Protein AF-A0A0Q9CVS5-F1 (afdb_monomer_lite)

Radius of gyration: 21.52 Å; chains: 1; bounding box: 63×47×55 Å

Sequence (207 aa):
MGVPAGEPPERVTLTEGAAELLARLRVQYGELMFHQSGGCCDGSSPMCYPQGEFLTSDADVHLGDLVVTDSYSALADVPDALPLGGLSDDPALVVPPGPVVPGPGPTAPRGAATVLSAAVSGHVLSEPAGAPGLAGDETRAGGPTFTVPFWMSRNQFEYWKHTHLTVDVVPGRGSGFSVEAPEGVRFMIRSRLFSDEESAALEGQVF

Secondary structure (DSSP, 8-state):
-PPP--SPPPSEEE-HHHHHHHHHHHHHHSSEEEEE-SSSS-S--PEEEETTTS---TTEEEEEEEEEE-SSTT-SS--SS---TT----GGGBPPSPP-----PPPPPP----------------------------------EEEEEEEEEHHHHHHHTTEEEEEEEEESPPPTTSTTGGGTEEEEEEEEEPPHHHHHHHTT---

pLDDT: mean 71.37, std 23.99, range [24.34, 97.62]

Foldseek 3Di:
DDDPQDDQDQQEEEFLQRLLVLLLLCVVQNAKAWEFEPDDPLSWFIFIDRPPPDDDDPQKDWRDWYKHFNPPVPPPDDDLADPCPGADPDPPLADRQPDPPDDDDDDDDDDDDDDDDDDDDDDDDDDDDDDDDDPDPPDPPDHPIDIHIYMYGNVSCVSPVQKRKYWGKHAAAEDPRHSCRVNRIGITIGIDGDDPSSVVSCVPDDD

Structure (mmCIF, N/CA/C/O backbone):
data_AF-A0A0Q9CVS5-F1
#
_entry.id   AF-A0A0Q9CVS5-F1
#
loop_
_atom_site.group_PDB
_atom_site.id
_atom_site.type_symbol
_atom_site.label_atom_id
_atom_site.label_alt_id
_atom_site.label_comp_id
_atom_site.label_asym_id
_atom_site.label_entity_id
_atom_site.label_seq_id
_atom_site.pdbx_PDB_ins_code
_atom_site.Cartn_x
_atom_site.Cartn_y
_atom_site.Cartn_z
_atom_site.occupancy
_atom_site.B_iso_or_equiv
_atom_site.auth_seq_id
_atom_site.auth_comp_id
_atom_site.auth_asym_id
_atom_site.auth_atom_id
_atom_site.pdbx_PDB_model_num
ATOM 1 N N . MET A 1 1 ? 18.554 -32.294 -11.991 1.00 35.47 1 MET A N 1
ATOM 2 C CA . MET A 1 1 ? 17.293 -32.735 -11.363 1.00 35.47 1 MET A CA 1
ATOM 3 C C . MET A 1 1 ? 16.561 -31.475 -10.961 1.00 35.47 1 MET A C 1
ATOM 5 O O . MET A 1 1 ? 17.109 -30.734 -10.161 1.00 35.47 1 MET A O 1
ATOM 9 N N . GLY A 1 2 ? 15.449 -31.172 -11.632 1.00 44.91 2 GLY A N 1
ATOM 10 C CA . GLY A 1 2 ? 14.683 -29.948 -11.401 1.00 44.91 2 GLY A CA 1
ATOM 11 C C . GLY A 1 2 ? 13.870 -30.065 -10.120 1.00 44.91 2 GLY A C 1
ATOM 12 O O . GLY A 1 2 ? 13.184 -31.067 -9.918 1.00 44.91 2 GLY A O 1
ATOM 13 N N . VAL A 1 3 ? 13.989 -29.059 -9.262 1.00 43.75 3 VAL A N 1
ATOM 14 C CA . VAL A 1 3 ? 13.049 -28.820 -8.166 1.00 43.75 3 VAL A CA 1
ATOM 15 C C . VAL A 1 3 ? 11.718 -28.414 -8.820 1.00 43.75 3 VAL A C 1
ATOM 17 O O . VAL A 1 3 ? 11.760 -27.679 -9.812 1.00 43.75 3 VAL A O 1
ATOM 20 N N . PRO A 1 4 ? 10.551 -28.928 -8.388 1.00 49.22 4 PRO A N 1
ATOM 21 C CA . PRO A 1 4 ? 9.279 -28.442 -8.916 1.00 49.22 4 PRO A CA 1
ATOM 22 C C . PRO A 1 4 ? 9.183 -26.936 -8.660 1.00 49.22 4 PRO A C 1
ATOM 24 O O . PRO A 1 4 ? 9.513 -26.492 -7.562 1.00 49.22 4 PRO A O 1
ATOM 27 N N . ALA A 1 5 ? 8.757 -26.172 -9.669 1.00 51.22 5 ALA A N 1
ATOM 28 C CA . ALA A 1 5 ? 8.453 -24.759 -9.499 1.00 51.22 5 ALA A CA 1
ATOM 29 C C . ALA A 1 5 ? 7.420 -24.641 -8.371 1.00 51.22 5 ALA A C 1
ATOM 31 O O . ALA A 1 5 ? 6.304 -25.153 -8.498 1.00 51.22 5 ALA A O 1
ATOM 32 N N . GLY A 1 6 ? 7.839 -24.063 -7.245 1.00 54.78 6 GLY A N 1
ATOM 33 C CA . GLY A 1 6 ? 6.929 -23.663 -6.181 1.00 54.78 6 GLY A CA 1
ATOM 34 C C . GLY A 1 6 ? 5.933 -22.624 -6.695 1.00 54.78 6 GLY A C 1
ATOM 35 O O . GLY A 1 6 ? 6.024 -22.168 -7.837 1.00 54.78 6 GLY A O 1
ATOM 36 N N . GLU A 1 7 ? 4.970 -22.262 -5.851 1.00 63.31 7 GLU A N 1
ATOM 37 C CA . GLU A 1 7 ? 4.105 -21.100 -6.082 1.00 63.31 7 GLU A CA 1
ATOM 38 C C . GLU A 1 7 ? 4.974 -19.905 -6.524 1.00 63.31 7 GLU A C 1
ATOM 40 O O . GLU A 1 7 ? 6.047 -19.705 -5.939 1.00 63.31 7 GLU A O 1
ATOM 45 N N . PRO A 1 8 ? 4.603 -19.159 -7.584 1.00 69.69 8 PRO A N 1
ATOM 46 C CA . PRO A 1 8 ? 5.382 -17.999 -7.988 1.00 69.69 8 PRO A CA 1
ATOM 47 C C . PRO A 1 8 ? 5.576 -17.050 -6.797 1.00 69.69 8 PRO A C 1
ATOM 49 O O . PRO A 1 8 ? 4.651 -16.882 -6.001 1.00 69.69 8 PRO A O 1
ATOM 52 N N . PRO A 1 9 ? 6.755 -16.425 -6.666 1.00 81.81 9 PRO A N 1
ATOM 53 C CA . PRO A 1 9 ? 7.055 -15.600 -5.508 1.00 81.81 9 PRO A CA 1
ATOM 54 C C . PRO A 1 9 ? 6.107 -14.400 -5.434 1.00 81.81 9 PRO A C 1
ATOM 56 O O . PRO A 1 9 ? 5.763 -13.786 -6.450 1.00 81.81 9 PRO A O 1
ATOM 59 N N . GLU A 1 10 ? 5.708 -14.050 -4.215 1.00 88.69 10 GLU A N 1
ATOM 60 C CA . GLU A 1 10 ? 4.923 -12.849 -3.953 1.00 88.69 10 GLU A CA 1
ATOM 61 C C . GLU A 1 10 ? 5.740 -11.607 -4.313 1.00 88.69 10 GLU A C 1
ATOM 63 O O . GLU A 1 10 ? 6.928 -11.513 -4.010 1.00 88.69 10 GLU A O 1
ATOM 68 N N . ARG A 1 11 ? 5.111 -10.627 -4.967 1.00 92.25 11 ARG A N 1
ATOM 69 C CA . ARG A 1 11 ? 5.793 -9.374 -5.329 1.00 92.25 11 ARG A CA 1
ATOM 70 C C . ARG A 1 11 ? 5.783 -8.344 -4.215 1.00 92.25 11 ARG A C 1
ATOM 72 O O . ARG A 1 11 ? 6.632 -7.454 -4.200 1.00 92.25 11 ARG A O 1
ATOM 79 N N . VAL A 1 12 ? 4.805 -8.441 -3.324 1.00 94.75 12 VAL A N 1
ATOM 80 C CA . VAL A 1 12 ? 4.585 -7.498 -2.239 1.00 94.75 12 VAL A CA 1
ATOM 81 C C . VAL A 1 12 ? 4.145 -8.255 -0.993 1.00 94.75 12 VAL A C 1
ATOM 83 O O . VAL A 1 12 ? 3.263 -9.105 -1.060 1.00 94.75 12 VAL A O 1
ATOM 86 N N . THR A 1 13 ? 4.768 -7.947 0.138 1.00 95.06 13 THR A N 1
ATOM 87 C CA . THR A 1 13 ? 4.426 -8.484 1.461 1.00 95.06 13 THR A CA 1
ATOM 88 C C . THR A 1 13 ? 4.329 -7.355 2.480 1.00 95.06 13 THR A C 1
ATOM 90 O O . THR A 1 13 ? 4.533 -6.187 2.147 1.00 95.06 13 THR A O 1
ATOM 93 N N . LEU A 1 14 ? 4.029 -7.690 3.734 1.00 94.12 14 LEU A N 1
ATOM 94 C CA . LEU A 1 14 ? 3.927 -6.743 4.840 1.00 94.12 14 LEU A CA 1
ATOM 95 C C . LEU A 1 14 ? 4.774 -7.169 6.044 1.00 94.12 14 LEU A C 1
ATOM 97 O O . LEU A 1 14 ? 5.070 -8.351 6.220 1.00 94.12 14 LEU A O 1
ATOM 101 N N . THR A 1 15 ? 5.182 -6.201 6.862 1.00 93.81 15 THR A N 1
ATOM 102 C CA . THR A 1 15 ? 5.704 -6.463 8.210 1.00 93.81 15 THR A CA 1
ATOM 103 C C . THR A 1 15 ? 4.557 -6.651 9.202 1.00 93.81 15 THR A C 1
ATOM 105 O O . THR A 1 15 ? 3.430 -6.219 8.958 1.00 93.81 15 THR A O 1
ATOM 108 N N . GLU A 1 16 ? 4.840 -7.268 10.351 1.00 89.56 16 GLU A N 1
ATOM 109 C CA . GLU A 1 16 ? 3.851 -7.448 11.423 1.00 89.56 16 GLU A CA 1
ATOM 110 C C . GLU A 1 16 ? 3.276 -6.105 11.895 1.00 89.56 16 GLU A C 1
ATOM 112 O O . GLU A 1 16 ? 2.059 -5.940 11.941 1.00 89.56 16 GLU A O 1
ATOM 117 N N . GLY A 1 17 ? 4.132 -5.100 12.118 1.00 89.88 17 GLY A N 1
ATOM 118 C CA . GLY A 1 17 ? 3.683 -3.757 12.493 1.00 89.88 17 GLY A CA 1
ATOM 119 C C . GLY A 1 17 ? 2.786 -3.100 11.437 1.00 89.88 17 GLY A C 1
ATOM 120 O O . GLY A 1 17 ? 1.820 -2.419 11.783 1.00 89.88 17 GLY A O 1
ATOM 121 N N . ALA A 1 18 ? 3.054 -3.323 10.144 1.00 93.19 18 ALA A N 1
ATOM 122 C CA . ALA A 1 18 ? 2.197 -2.811 9.077 1.00 93.19 18 ALA A CA 1
ATOM 123 C C . ALA A 1 18 ? 0.838 -3.531 9.046 1.00 93.19 18 ALA A C 1
ATOM 125 O O . ALA A 1 18 ? -0.188 -2.874 8.866 1.00 93.19 18 ALA A O 1
ATOM 126 N N . ALA A 1 19 ? 0.811 -4.849 9.272 1.00 93.06 19 ALA A N 1
ATOM 127 C CA . ALA A 1 19 ? -0.433 -5.610 9.405 1.00 93.06 19 ALA A CA 1
ATOM 128 C C . ALA A 1 19 ? -1.285 -5.133 10.589 1.00 93.06 19 ALA A C 1
ATOM 130 O O . ALA A 1 19 ? -2.491 -4.947 10.429 1.00 93.06 19 ALA A O 1
ATOM 131 N N . GLU A 1 20 ? -0.679 -4.887 11.753 1.00 90.44 20 GLU A N 1
ATOM 132 C CA . GLU A 1 20 ? -1.397 -4.367 12.923 1.00 90.44 20 GLU A CA 1
ATOM 133 C C . GLU A 1 20 ? -2.017 -2.994 12.645 1.00 90.44 20 GLU A C 1
ATOM 135 O O . GLU A 1 20 ? -3.199 -2.774 12.928 1.00 90.44 20 GLU A O 1
ATOM 140 N N . LEU A 1 21 ? -1.254 -2.086 12.026 1.00 92.00 21 LEU A N 1
ATOM 141 C CA . LEU A 1 21 ? -1.768 -0.776 11.637 1.00 92.00 21 LEU A CA 1
ATOM 142 C C . LEU A 1 21 ? -2.934 -0.904 10.646 1.00 92.00 21 LEU A C 1
ATOM 144 O O . LEU A 1 21 ? -3.953 -0.240 10.822 1.00 92.00 21 LEU A O 1
ATOM 148 N N . LEU A 1 22 ? -2.831 -1.774 9.639 1.00 94.00 22 LEU A N 1
ATOM 149 C CA . LEU A 1 22 ? -3.909 -2.000 8.670 1.00 94.00 22 LEU A CA 1
ATOM 150 C C . LEU A 1 22 ? -5.174 -2.560 9.318 1.00 94.00 22 LEU A C 1
ATOM 152 O O . LEU A 1 22 ? -6.268 -2.085 9.019 1.00 94.00 22 LEU A O 1
ATOM 156 N N . ALA A 1 23 ? -5.042 -3.534 10.220 1.00 92.56 23 ALA A N 1
ATOM 157 C CA . ALA A 1 23 ? -6.180 -4.101 10.936 1.00 92.56 23 ALA A CA 1
ATOM 158 C C . ALA A 1 23 ? -6.902 -3.030 11.773 1.00 92.56 23 ALA A C 1
ATOM 160 O O . ALA A 1 23 ? -8.130 -2.972 11.777 1.00 92.56 23 ALA A O 1
ATOM 161 N N . ARG A 1 24 ? -6.153 -2.120 12.409 1.00 89.62 24 ARG A N 1
ATOM 162 C CA . ARG A 1 24 ? -6.724 -0.970 13.121 1.00 89.62 24 ARG A CA 1
ATOM 163 C C . ARG A 1 24 ? -7.410 0.022 12.176 1.00 89.62 24 ARG A C 1
ATOM 165 O O . ARG A 1 24 ? -8.559 0.394 12.413 1.00 89.62 24 ARG A O 1
ATOM 172 N N . LEU A 1 25 ? -6.729 0.449 11.113 1.00 92.25 25 LEU A N 1
ATOM 173 C CA . LEU A 1 25 ? -7.260 1.425 10.153 1.00 92.25 25 LEU A CA 1
ATOM 174 C C . LEU A 1 25 ? -8.533 0.914 9.473 1.00 92.25 25 LEU A C 1
ATOM 176 O O . LEU A 1 25 ? -9.459 1.692 9.250 1.00 92.25 25 LEU A O 1
ATOM 180 N N . ARG A 1 26 ? -8.622 -0.393 9.208 1.00 93.00 26 ARG A N 1
ATOM 181 C CA . ARG A 1 26 ? -9.809 -1.003 8.606 1.00 93.00 26 ARG A CA 1
ATOM 182 C C . ARG A 1 26 ? -11.056 -0.836 9.469 1.00 93.00 26 ARG A C 1
ATOM 184 O O . ARG A 1 26 ? -12.137 -0.607 8.936 1.00 93.00 26 ARG A O 1
ATOM 191 N N . VAL A 1 27 ? -10.928 -0.895 10.796 1.00 90.06 27 VAL A N 1
ATOM 192 C CA . VAL A 1 27 ? -12.071 -0.668 11.698 1.00 90.06 27 VAL A CA 1
ATOM 193 C C . VAL A 1 27 ? -12.609 0.761 11.569 1.00 90.06 27 VAL A C 1
ATOM 195 O O . VAL A 1 27 ? -13.817 0.974 11.648 1.00 90.06 27 VAL A O 1
ATOM 198 N N . GLN A 1 28 ? -11.729 1.739 11.340 1.00 88.31 28 GLN A N 1
ATOM 199 C CA . GLN A 1 28 ? -12.103 3.150 11.239 1.00 88.31 28 GLN A CA 1
ATOM 200 C C . GLN A 1 28 ? -12.609 3.545 9.846 1.00 88.31 28 GLN A C 1
ATOM 202 O O . GLN A 1 28 ? -13.565 4.312 9.738 1.00 88.31 28 GLN A O 1
ATOM 207 N N . TYR A 1 29 ? -11.961 3.046 8.794 1.00 92.06 29 TYR A N 1
ATOM 208 C CA . TYR A 1 29 ? -12.165 3.512 7.419 1.00 92.06 29 TYR A CA 1
ATOM 209 C C . TYR A 1 29 ? -12.849 2.481 6.507 1.00 92.06 29 TYR A C 1
ATOM 211 O O . TYR A 1 29 ? -13.215 2.816 5.383 1.00 92.06 29 TYR A O 1
ATOM 219 N N . GLY A 1 30 ? -13.077 1.255 6.985 1.00 93.25 30 GLY A N 1
ATOM 220 C CA . GLY A 1 30 ? -13.580 0.147 6.176 1.00 93.25 30 GLY A CA 1
ATOM 221 C C . GLY A 1 30 ? -12.472 -0.528 5.370 1.00 93.25 30 GLY A C 1
ATOM 222 O O . GLY A 1 30 ? -11.301 -0.456 5.732 1.00 93.25 30 GLY A O 1
ATOM 223 N N . GLU A 1 31 ? -12.839 -1.213 4.285 1.00 95.62 31 GLU A N 1
ATOM 224 C CA . GLU A 1 31 ? -11.860 -1.866 3.406 1.00 95.62 31 GLU A CA 1
ATOM 225 C C . GLU A 1 31 ? -10.810 -0.870 2.909 1.00 95.62 31 GLU A C 1
ATOM 227 O O . GLU A 1 31 ? -11.122 0.288 2.639 1.00 95.62 31 GLU A O 1
ATOM 232 N N . LEU A 1 32 ? -9.568 -1.328 2.782 1.00 97.12 32 LEU A N 1
ATOM 233 C CA . LEU A 1 32 ? -8.422 -0.488 2.450 1.00 97.12 32 LEU A CA 1
ATOM 234 C C . LEU A 1 32 ? -7.804 -0.914 1.122 1.00 97.12 32 LEU A C 1
ATOM 236 O O . LEU A 1 32 ? -7.995 -2.036 0.663 1.00 97.12 32 LEU A O 1
ATOM 240 N N . MET A 1 33 ? -7.012 -0.033 0.528 1.00 97.44 33 MET A N 1
ATOM 241 C CA . MET A 1 33 ? -6.165 -0.325 -0.623 1.00 97.44 33 MET A CA 1
ATOM 242 C C . MET A 1 33 ? -4.878 0.490 -0.563 1.00 97.44 33 MET A C 1
ATOM 244 O O . MET A 1 33 ? -4.862 1.599 -0.028 1.00 97.44 33 MET A O 1
ATOM 248 N N . PHE A 1 34 ? -3.819 -0.023 -1.181 1.00 97.00 34 PHE A N 1
ATOM 249 C CA . PHE A 1 34 ? -2.599 0.742 -1.412 1.00 97.00 34 PHE A CA 1
ATOM 250 C C . PHE A 1 34 ? -2.489 1.200 -2.860 1.00 97.00 34 PHE A C 1
ATOM 252 O O . PHE A 1 34 ? -2.826 0.466 -3.792 1.00 97.00 34 PHE A O 1
ATOM 259 N N . HIS A 1 35 ? -1.923 2.391 -3.046 1.00 95.06 35 HIS A N 1
ATOM 260 C CA . HIS A 1 35 ? -1.418 2.848 -4.334 1.00 95.06 35 HIS A CA 1
ATOM 261 C C . HIS A 1 35 ? -0.015 3.444 -4.196 1.00 95.06 35 HIS A C 1
ATOM 263 O O . HIS A 1 35 ? 0.225 4.333 -3.375 1.00 95.06 35 HIS A O 1
ATOM 269 N N . GLN A 1 36 ? 0.910 2.969 -5.032 1.00 92.25 36 GLN A N 1
ATOM 270 C CA . GLN A 1 36 ? 2.244 3.537 -5.185 1.00 92.25 36 GLN A CA 1
ATOM 271 C C . GLN A 1 36 ? 2.397 4.206 -6.555 1.00 92.25 36 GLN A C 1
ATOM 273 O O . GLN A 1 36 ? 2.467 3.559 -7.604 1.00 92.25 36 GLN A O 1
ATOM 278 N N . SER A 1 37 ? 2.546 5.528 -6.537 1.00 85.44 37 SER A N 1
ATOM 279 C CA . SER A 1 37 ? 2.919 6.320 -7.711 1.00 85.44 37 SER A CA 1
ATOM 280 C C . SER A 1 37 ? 4.406 6.701 -7.675 1.00 85.44 37 SER A C 1
ATOM 282 O O . SER A 1 37 ? 5.058 6.616 -6.636 1.00 85.44 37 SER A O 1
ATOM 284 N N . GLY A 1 38 ? 4.965 7.129 -8.809 1.00 69.50 38 GLY A N 1
ATOM 285 C CA . GLY A 1 38 ? 6.355 7.605 -8.898 1.00 69.50 38 GLY A CA 1
ATOM 286 C C . GLY A 1 38 ? 6.584 9.077 -8.521 1.00 69.50 38 GLY A C 1
ATOM 287 O O . GLY A 1 38 ? 7.598 9.644 -8.918 1.00 69.50 38 GLY A O 1
ATOM 288 N N . GLY A 1 39 ? 5.635 9.738 -7.847 1.00 68.25 39 GLY A N 1
ATOM 289 C CA . GLY A 1 39 ? 5.680 11.181 -7.561 1.00 68.25 39 GLY A CA 1
ATOM 290 C C . GLY A 1 39 ? 6.093 11.564 -6.129 1.00 68.25 39 GLY A C 1
ATOM 291 O O . GLY A 1 39 ? 5.900 10.787 -5.204 1.00 68.25 39 GLY A O 1
ATOM 292 N N . CYS A 1 40 ? 6.575 12.814 -5.981 1.00 53.78 40 CYS A N 1
ATOM 293 C CA . CYS A 1 40 ? 6.920 13.632 -4.787 1.00 53.78 40 CYS A CA 1
ATOM 294 C C . CYS A 1 40 ? 7.809 13.018 -3.690 1.00 53.78 40 CYS A C 1
ATOM 296 O O . CYS A 1 40 ? 8.729 13.680 -3.211 1.00 53.78 40 CYS A O 1
ATOM 298 N N . CYS A 1 41 ? 7.525 11.802 -3.261 1.00 56.84 41 CYS A N 1
ATOM 299 C CA . CYS A 1 41 ? 8.386 11.009 -2.405 1.00 56.84 41 CYS A CA 1
ATOM 300 C C . CYS A 1 41 ? 9.281 10.173 -3.332 1.00 56.84 41 CYS A C 1
ATOM 302 O O . CYS A 1 41 ? 8.933 9.931 -4.482 1.00 56.84 41 CYS A O 1
ATOM 304 N N . ASP A 1 42 ? 10.433 9.726 -2.867 1.00 65.56 42 ASP A N 1
ATOM 305 C CA . ASP A 1 42 ? 11.431 8.872 -3.533 1.00 65.56 42 ASP A CA 1
ATOM 306 C C . ASP A 1 42 ? 10.908 7.500 -4.038 1.00 65.56 42 ASP A C 1
ATOM 308 O O . ASP A 1 42 ? 11.681 6.580 -4.292 1.00 65.56 42 ASP A O 1
ATOM 312 N N . GLY A 1 43 ? 9.591 7.345 -4.205 1.00 74.62 43 GLY A N 1
ATOM 313 C CA . GLY A 1 43 ? 8.915 6.125 -4.634 1.00 74.62 43 GLY A CA 1
ATOM 314 C C . GLY A 1 43 ? 8.747 5.093 -3.522 1.00 74.62 43 GLY A C 1
ATOM 315 O O . GLY A 1 43 ? 8.263 4.001 -3.798 1.00 74.62 43 GLY A O 1
ATOM 316 N N . SER A 1 44 ? 9.150 5.428 -2.293 1.00 81.38 44 SER A N 1
ATOM 317 C CA . SER A 1 44 ? 9.211 4.515 -1.149 1.00 81.38 44 SER A CA 1
ATOM 318 C C . SER A 1 44 ? 8.061 4.682 -0.155 1.00 81.38 44 SER A C 1
ATOM 320 O O . SER A 1 44 ? 7.975 3.917 0.789 1.00 81.38 44 SER A O 1
ATOM 322 N N . SER A 1 45 ? 7.176 5.670 -0.307 1.00 88.19 45 SER A N 1
ATOM 323 C CA . SER A 1 45 ? 6.043 5.880 0.612 1.00 88.19 45 SER A CA 1
ATOM 324 C C . SER A 1 45 ? 4.720 5.585 -0.103 1.00 88.19 45 SER A C 1
ATOM 326 O O . SER A 1 45 ? 4.253 6.452 -0.853 1.00 88.19 45 SER A O 1
ATOM 328 N N . PRO A 1 46 ? 4.127 4.390 0.088 1.00 92.38 46 PRO A N 1
ATOM 329 C CA . PRO A 1 46 ? 2.839 4.054 -0.503 1.00 92.38 46 PRO A CA 1
ATOM 330 C C . PRO A 1 46 ? 1.731 4.792 0.218 1.00 92.38 46 PRO A C 1
ATOM 332 O O . PRO A 1 46 ? 1.812 5.037 1.420 1.00 92.38 46 PRO A O 1
ATOM 335 N N . MET A 1 47 ? 0.688 5.143 -0.529 1.00 93.19 47 MET A N 1
ATOM 336 C CA . MET A 1 47 ? -0.498 5.753 0.051 1.00 93.19 47 MET A CA 1
ATOM 337 C C . MET A 1 47 ? -1.562 4.692 0.292 1.00 93.19 47 MET A C 1
ATOM 339 O O . MET A 1 47 ? -1.864 3.894 -0.595 1.00 93.19 47 MET A O 1
ATOM 343 N N . CYS A 1 48 ? -2.102 4.691 1.505 1.00 95.44 48 CYS A N 1
ATOM 344 C CA . CYS A 1 48 ? -3.210 3.859 1.938 1.00 95.44 48 CYS A CA 1
ATOM 345 C C . CYS A 1 48 ? -4.511 4.664 1.858 1.00 95.44 48 CYS A C 1
ATOM 347 O O . CYS A 1 48 ? -4.597 5.774 2.389 1.00 95.44 48 CYS A O 1
ATOM 349 N N . TYR A 1 49 ? -5.520 4.095 1.208 1.00 95.62 49 TYR A N 1
ATOM 350 C CA . TYR A 1 49 ? -6.829 4.701 0.985 1.00 95.62 49 TYR A CA 1
ATOM 351 C C . TYR A 1 49 ? -7.942 3.761 1.437 1.00 95.62 49 TYR A C 1
ATOM 353 O O . TYR A 1 49 ? -7.744 2.543 1.395 1.00 95.62 49 TYR A O 1
ATOM 361 N N . PRO A 1 50 ? -9.141 4.274 1.759 1.00 96.44 50 PRO A N 1
ATOM 362 C CA . PRO A 1 50 ? -10.339 3.450 1.748 1.00 96.44 50 PRO A CA 1
ATOM 363 C C . PRO A 1 50 ? -10.562 2.890 0.336 1.00 96.44 50 PRO A C 1
ATOM 365 O O . PRO A 1 50 ? -10.342 3.572 -0.673 1.00 96.44 50 PRO A O 1
ATOM 368 N N . GLN A 1 51 ? -10.972 1.629 0.240 1.00 92.94 51 GLN A N 1
ATOM 369 C CA . GLN A 1 51 ? -11.112 0.942 -1.034 1.00 92.94 51 GLN A CA 1
ATOM 370 C C . GLN A 1 51 ? -12.146 1.653 -1.918 1.00 92.94 51 GLN A C 1
ATOM 372 O O . GLN A 1 51 ? -13.296 1.855 -1.531 1.00 92.94 51 GLN A O 1
ATOM 377 N N . GLY A 1 52 ? -11.729 2.010 -3.135 1.00 91.25 52 GLY A N 1
ATOM 378 C CA . GLY A 1 52 ? -12.561 2.713 -4.113 1.00 91.25 52 GLY A CA 1
ATOM 379 C C . GLY A 1 52 ? -12.455 4.241 -4.078 1.00 91.25 52 GLY A C 1
ATOM 380 O O . GLY A 1 52 ? -12.969 4.881 -4.994 1.00 91.25 52 GLY A O 1
ATOM 381 N N . GLU A 1 53 ? -11.768 4.838 -3.097 1.00 91.50 53 GLU A N 1
ATOM 382 C CA . GLU A 1 53 ? -11.510 6.289 -3.100 1.00 91.50 53 GLU A CA 1
ATOM 383 C C . GLU A 1 53 ? -10.406 6.695 -4.080 1.00 91.50 53 GLU A C 1
ATOM 385 O O . GLU A 1 53 ? -10.448 7.785 -4.654 1.00 91.50 53 GLU A O 1
ATOM 390 N N . PHE A 1 54 ? -9.446 5.805 -4.326 1.00 91.06 54 PHE A N 1
ATOM 391 C CA . PHE A 1 54 ? -8.515 5.949 -5.435 1.00 91.06 54 PHE A CA 1
ATOM 392 C C . PHE A 1 54 ? -9.020 5.148 -6.640 1.00 91.06 54 PHE A C 1
ATOM 394 O O . PHE A 1 54 ? -9.213 3.935 -6.560 1.00 91.06 54 PHE A O 1
ATOM 401 N N . LEU A 1 55 ? -9.214 5.824 -7.774 1.00 90.88 55 LEU A N 1
ATOM 402 C CA . LEU A 1 55 ? -9.639 5.184 -9.018 1.00 90.88 55 LEU A CA 1
ATOM 403 C C . LEU A 1 55 ? -8.423 4.632 -9.765 1.00 90.88 55 LEU A C 1
ATOM 405 O O . LEU A 1 55 ? -7.631 5.398 -10.313 1.00 90.88 55 LEU A O 1
ATOM 409 N N . THR A 1 56 ? -8.292 3.307 -9.803 1.00 92.88 56 THR A N 1
ATOM 410 C CA . T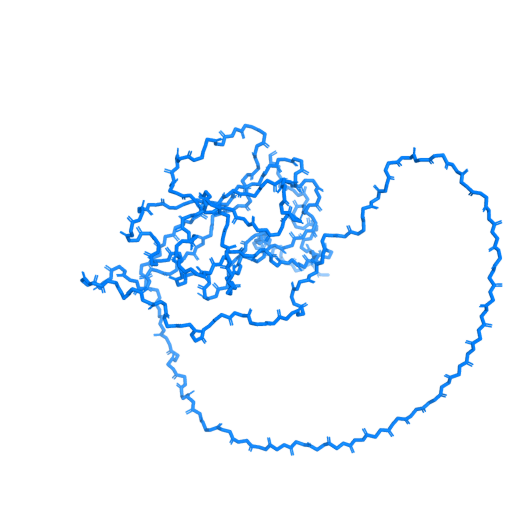HR A 1 56 ? -7.297 2.621 -10.635 1.00 92.88 56 THR A CA 1
ATOM 411 C C . THR A 1 56 ? -7.751 2.547 -12.092 1.00 92.88 56 THR A C 1
ATOM 413 O O . THR A 1 56 ? -8.935 2.667 -12.417 1.00 92.88 56 THR A O 1
ATOM 416 N N . SER A 1 57 ? -6.790 2.373 -12.993 1.00 92.12 57 SER A N 1
ATOM 417 C CA . SER A 1 57 ? -7.004 2.279 -14.438 1.00 92.12 57 SER A CA 1
ATOM 418 C C . SER A 1 57 ? -6.034 1.280 -15.075 1.00 92.12 57 SER A C 1
ATOM 420 O O . SER A 1 57 ? -5.170 0.734 -14.398 1.00 92.12 57 SER A O 1
ATOM 422 N N . ASP A 1 58 ? -6.093 1.104 -16.398 1.00 91.69 58 ASP A N 1
ATOM 423 C CA . ASP A 1 58 ? -5.125 0.276 -17.146 1.00 91.69 58 ASP A CA 1
ATOM 424 C C . ASP A 1 58 ? -3.669 0.797 -17.054 1.00 91.69 58 ASP A C 1
ATOM 426 O O . ASP A 1 58 ? -2.704 0.105 -17.413 1.00 91.69 58 ASP A O 1
ATOM 430 N N . ALA A 1 59 ? -3.496 2.036 -16.575 1.00 91.56 59 ALA A N 1
ATOM 431 C CA . ALA A 1 59 ? -2.200 2.626 -16.263 1.00 91.56 59 ALA A CA 1
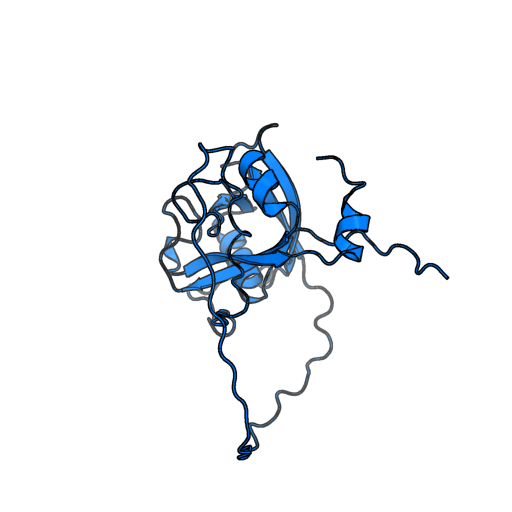ATOM 432 C C . ALA A 1 59 ? -1.634 2.166 -14.907 1.00 91.56 59 ALA A C 1
ATOM 434 O O . ALA A 1 59 ? -0.504 2.531 -14.580 1.00 91.56 59 ALA A O 1
ATOM 435 N N . ASP A 1 60 ? -2.375 1.367 -14.141 1.00 94.31 60 ASP A N 1
ATOM 436 C CA . ASP A 1 60 ? -1.987 0.830 -12.844 1.00 94.31 60 ASP A CA 1
ATOM 437 C C . ASP A 1 60 ? -1.853 -0.694 -12.924 1.00 94.31 60 ASP A C 1
ATOM 439 O O . ASP A 1 60 ? -2.641 -1.388 -13.562 1.00 94.31 60 ASP A O 1
ATOM 443 N N . VAL A 1 61 ? -0.820 -1.219 -12.279 1.00 94.25 61 VAL A N 1
ATOM 444 C CA . VAL A 1 61 ? -0.510 -2.643 -12.195 1.00 94.25 61 VAL A CA 1
ATOM 445 C C . VAL A 1 61 ? -0.903 -3.134 -10.809 1.00 94.25 61 VAL A C 1
ATOM 447 O O . VAL A 1 61 ? -0.467 -2.570 -9.801 1.00 94.25 61 VAL A O 1
ATOM 450 N N . HIS A 1 62 ? -1.710 -4.192 -10.756 1.00 95.38 62 HIS A N 1
ATOM 451 C CA . HIS A 1 62 ? -1.991 -4.901 -9.513 1.00 95.38 62 HIS A CA 1
ATOM 452 C C . HIS A 1 62 ? -0.783 -5.764 -9.141 1.00 95.38 62 HIS A C 1
ATOM 454 O O . HIS A 1 62 ? -0.409 -6.665 -9.893 1.00 95.38 62 HIS A O 1
ATOM 460 N N . LEU A 1 63 ? -0.152 -5.475 -8.002 1.00 93.38 63 LEU A N 1
ATOM 461 C CA . LEU A 1 63 ? 1.018 -6.222 -7.534 1.00 93.38 63 LEU A CA 1
ATOM 462 C C . LEU A 1 63 ? 0.648 -7.457 -6.716 1.00 93.38 63 LEU A C 1
ATOM 464 O O . LEU A 1 63 ? 1.416 -8.419 -6.709 1.00 93.38 63 LEU A O 1
ATOM 468 N N . GLY A 1 64 ? -0.499 -7.427 -6.040 1.00 94.44 64 GLY A N 1
ATOM 469 C CA . GLY A 1 64 ? -0.995 -8.528 -5.229 1.00 94.44 64 GLY A CA 1
ATOM 470 C C . GLY A 1 64 ? -1.946 -8.070 -4.130 1.00 94.44 64 GLY A C 1
ATOM 471 O O . GLY A 1 64 ? -2.031 -6.884 -3.801 1.00 94.44 64 GLY A O 1
ATOM 472 N N . ASP A 1 65 ? -2.631 -9.048 -3.549 1.00 96.31 65 ASP A N 1
ATOM 473 C CA . ASP A 1 65 ? -3.522 -8.880 -2.410 1.00 96.31 65 ASP A CA 1
ATOM 474 C C . ASP A 1 65 ? -2.766 -9.195 -1.115 1.00 96.31 65 ASP A C 1
ATOM 476 O O . ASP A 1 65 ? -2.403 -10.341 -0.852 1.00 96.31 65 ASP A O 1
ATOM 480 N N . LEU A 1 66 ? -2.524 -8.176 -0.290 1.00 95.38 66 LEU A N 1
ATOM 481 C CA . LEU A 1 66 ? -1.844 -8.344 0.991 1.00 95.38 66 LEU A CA 1
ATOM 482 C C . LEU A 1 66 ? -2.772 -9.016 2.000 1.00 95.38 66 LEU A C 1
ATOM 484 O O . LEU A 1 66 ? -3.798 -8.443 2.364 1.00 95.38 66 LEU A O 1
ATOM 488 N N . VAL A 1 67 ? -2.397 -10.197 2.490 1.00 94.44 67 VAL A N 1
ATOM 489 C CA . VAL A 1 67 ? -3.165 -10.914 3.516 1.00 94.44 67 VAL A CA 1
ATOM 490 C C . VAL A 1 67 ? -2.820 -10.369 4.901 1.00 94.44 67 VAL A C 1
ATOM 492 O O . VAL A 1 67 ? -1.691 -10.492 5.370 1.00 94.44 67 VAL A O 1
ATOM 495 N N . VAL A 1 68 ? -3.811 -9.793 5.576 1.00 93.19 68 VAL A N 1
ATOM 496 C CA . VAL A 1 68 ? -3.686 -9.216 6.917 1.00 93.19 68 VAL A CA 1
ATOM 497 C C . VAL A 1 68 ? -4.452 -10.079 7.913 1.00 93.19 68 VAL A C 1
ATOM 499 O O . VAL A 1 68 ? -5.610 -10.432 7.679 1.00 93.19 68 VAL A O 1
ATOM 502 N N . THR A 1 69 ? -3.821 -10.403 9.042 1.00 90.31 69 THR A N 1
ATOM 503 C CA . THR A 1 69 ? -4.524 -11.014 10.179 1.00 90.31 69 THR A CA 1
ATOM 504 C C . THR A 1 69 ? -5.316 -9.939 10.911 1.00 90.31 69 THR A C 1
ATOM 506 O O . THR A 1 69 ? -4.764 -8.925 11.331 1.00 90.31 69 THR A O 1
ATOM 509 N N . ASP A 1 70 ? -6.616 -10.152 11.071 1.00 85.31 70 ASP A N 1
ATOM 510 C CA . ASP A 1 70 ? -7.528 -9.194 11.681 1.00 85.31 70 ASP A CA 1
ATOM 511 C C . ASP A 1 70 ? -7.528 -9.312 13.211 1.00 85.31 70 ASP A C 1
ATOM 513 O O . ASP A 1 70 ? -8.433 -9.881 13.834 1.00 85.31 70 ASP A O 1
ATOM 517 N N . SER A 1 71 ? -6.481 -8.754 13.818 1.00 79.31 71 SER A N 1
ATOM 518 C CA . SER A 1 71 ? -6.255 -8.754 15.268 1.00 79.31 71 SER A CA 1
ATOM 519 C C . SER A 1 71 ? -7.316 -7.987 16.069 1.00 79.31 71 SER A C 1
ATOM 521 O O . SER A 1 71 ? -7.409 -8.176 17.283 1.00 79.31 71 SER A O 1
ATOM 523 N N . TYR A 1 72 ? -8.117 -7.135 15.417 1.00 76.31 72 TYR A N 1
ATOM 524 C CA . TYR A 1 72 ? -9.059 -6.224 16.078 1.00 76.31 72 TYR A CA 1
ATOM 525 C C . TYR A 1 72 ? -10.534 -6.563 15.833 1.00 76.31 72 TYR A C 1
ATOM 527 O O . TYR A 1 72 ? -11.381 -6.078 16.578 1.00 76.31 72 TYR A O 1
ATOM 535 N N . SER A 1 73 ? -10.852 -7.443 14.879 1.00 69.38 73 SER A N 1
ATOM 536 C CA . SER A 1 73 ? -12.223 -7.897 14.570 1.00 69.38 73 SER A CA 1
ATOM 537 C C . SER A 1 73 ? -13.074 -8.346 15.766 1.00 69.38 73 SER A C 1
ATOM 539 O O . SER A 1 73 ? -14.300 -8.258 15.715 1.00 69.38 73 SER A O 1
ATOM 541 N N . ALA A 1 74 ? -12.452 -8.848 16.837 1.00 64.75 74 ALA A N 1
ATOM 542 C CA . 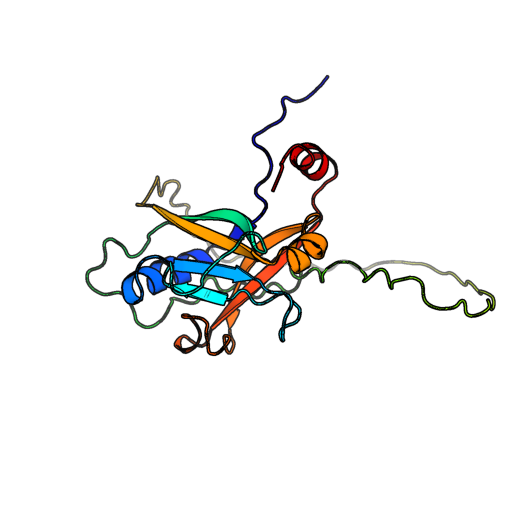ALA A 1 74 ? -13.143 -9.336 18.030 1.00 64.75 74 ALA A CA 1
ATOM 543 C C . ALA A 1 74 ? -13.242 -8.303 19.171 1.00 64.75 74 ALA A C 1
ATOM 545 O O . ALA A 1 74 ? -13.829 -8.604 20.213 1.00 64.75 74 ALA A O 1
ATOM 546 N N . LEU A 1 75 ? -12.652 -7.113 19.019 1.00 65.31 75 LEU A N 1
ATOM 547 C CA . LEU A 1 75 ? -12.613 -6.088 20.061 1.00 65.31 75 LEU A CA 1
ATOM 548 C C . LEU A 1 75 ? -13.786 -5.112 19.914 1.00 65.31 75 LEU A C 1
ATOM 550 O O . LEU A 1 75 ? -14.074 -4.624 18.827 1.00 65.31 75 LEU A O 1
ATOM 554 N N . ALA A 1 76 ? -14.462 -4.823 21.032 1.00 62.09 76 ALA A N 1
ATOM 555 C CA . ALA A 1 76 ? -15.558 -3.851 21.073 1.00 62.09 76 ALA A CA 1
ATOM 556 C C . ALA A 1 76 ? -15.064 -2.402 20.907 1.00 62.09 76 ALA A C 1
ATOM 558 O O . ALA A 1 76 ? -15.783 -1.574 20.357 1.00 62.09 76 ALA A O 1
ATOM 559 N N . ASP A 1 77 ? -13.832 -2.130 21.348 1.00 63.19 77 ASP A N 1
ATOM 560 C CA . ASP A 1 77 ? -13.152 -0.842 21.242 1.00 63.19 77 ASP A CA 1
ATOM 561 C C . ASP A 1 77 ? -11.704 -1.076 20.789 1.00 63.19 77 ASP A C 1
ATOM 563 O O . ASP A 1 77 ? -10.976 -1.880 21.381 1.00 63.19 77 ASP A O 1
ATOM 567 N N . VAL A 1 78 ? -11.280 -0.372 19.739 1.00 62.47 78 VAL A N 1
ATOM 568 C CA . VAL A 1 78 ? -9.901 -0.416 19.236 1.00 62.47 78 VAL A CA 1
ATOM 569 C C . VAL A 1 78 ? -9.085 0.662 19.953 1.00 62.47 78 VAL A C 1
ATOM 571 O O . VAL A 1 78 ? -9.526 1.812 20.000 1.00 62.47 78 VAL A O 1
ATOM 574 N N . PRO A 1 79 ? -7.917 0.337 20.537 1.00 65.19 79 PRO A N 1
ATOM 575 C CA . PRO A 1 79 ? -7.107 1.327 21.236 1.00 65.19 79 PRO A CA 1
ATOM 576 C C . PRO A 1 79 ? -6.624 2.435 20.288 1.00 65.19 79 PRO A C 1
ATOM 578 O O . PRO A 1 79 ? -6.209 2.174 19.162 1.00 65.19 79 PRO A O 1
ATOM 581 N N . ASP A 1 80 ? -6.638 3.674 20.783 1.00 61.88 80 ASP A N 1
ATOM 582 C CA . ASP A 1 80 ? -6.228 4.879 20.042 1.00 61.88 80 ASP A CA 1
ATOM 583 C C . ASP A 1 80 ? -4.709 4.930 19.780 1.00 61.88 80 ASP A C 1
ATOM 585 O O . ASP A 1 80 ? -4.228 5.556 18.841 1.00 61.88 80 ASP A O 1
ATOM 589 N N . ALA A 1 81 ? -3.919 4.209 20.574 1.00 59.59 81 ALA A N 1
ATOM 590 C CA . ALA A 1 81 ? -2.490 4.052 20.348 1.00 59.59 81 ALA A CA 1
ATOM 591 C C . ALA A 1 81 ? -2.190 2.619 19.911 1.00 59.59 81 ALA A C 1
ATOM 593 O O . ALA A 1 81 ? -2.548 1.666 20.609 1.00 59.59 81 ALA A O 1
ATOM 594 N N . LEU A 1 82 ? -1.471 2.475 18.796 1.00 58.09 82 LEU A N 1
ATOM 595 C CA . LEU A 1 82 ? -0.797 1.221 18.491 1.00 58.09 82 LEU A CA 1
ATOM 596 C C . LEU A 1 82 ? 0.146 0.883 19.658 1.00 58.09 82 LEU A C 1
ATOM 598 O O . LEU A 1 82 ? 0.901 1.758 20.101 1.00 58.09 82 LEU A O 1
ATOM 602 N N . PRO A 1 83 ? 0.160 -0.357 20.166 1.00 55.09 83 PRO A N 1
ATOM 603 C CA . PRO A 1 83 ? 1.271 -0.809 20.983 1.00 55.09 83 PRO A CA 1
ATOM 604 C C . PRO A 1 83 ? 2.496 -0.865 20.059 1.00 55.09 83 PRO A C 1
ATOM 606 O O . PRO A 1 83 ? 2.712 -1.857 19.383 1.00 55.09 83 PRO A O 1
ATOM 609 N N . LEU A 1 84 ? 3.283 0.215 19.977 1.00 52.75 84 LEU A N 1
ATOM 610 C CA . LEU A 1 84 ? 4.395 0.389 19.020 1.00 52.75 84 LEU A CA 1
ATOM 611 C C . LEU A 1 84 ? 5.582 -0.588 19.215 1.00 52.75 84 LEU A C 1
ATOM 613 O O . LEU A 1 84 ? 6.700 -0.298 18.796 1.00 52.75 84 LEU A O 1
ATOM 617 N N . GLY A 1 85 ? 5.370 -1.747 19.841 1.00 49.09 85 GLY A N 1
ATOM 618 C CA . GLY A 1 85 ? 6.375 -2.772 20.120 1.00 49.09 85 GLY A CA 1
ATOM 619 C C . GLY A 1 85 ? 6.923 -3.511 18.892 1.00 49.09 85 GLY A C 1
ATOM 620 O O . GLY A 1 85 ? 7.771 -4.377 19.073 1.00 49.09 85 GLY A O 1
ATOM 621 N N . GLY A 1 86 ? 6.476 -3.173 17.677 1.00 51.78 86 GLY A N 1
ATOM 622 C CA . GLY A 1 86 ? 6.875 -3.834 16.428 1.00 51.78 86 GLY A CA 1
ATOM 623 C C . GLY A 1 86 ? 7.241 -2.895 15.273 1.00 51.78 86 GLY A C 1
ATOM 624 O O . GLY A 1 86 ? 7.362 -3.361 14.142 1.00 51.78 86 GLY A O 1
ATOM 625 N N . LEU A 1 87 ? 7.406 -1.585 15.513 1.00 57.88 87 LEU A N 1
ATOM 626 C CA . LEU A 1 87 ? 7.910 -0.679 14.473 1.00 57.88 87 LEU A CA 1
ATOM 627 C C . LEU A 1 87 ? 9.336 -1.088 14.096 1.00 57.88 87 LEU A C 1
ATOM 629 O O . LEU A 1 87 ? 10.218 -1.130 14.957 1.00 57.88 87 LEU A O 1
ATOM 633 N N . SER A 1 88 ? 9.573 -1.390 12.820 1.00 54.31 88 SER A N 1
ATOM 634 C CA . SER A 1 88 ? 10.893 -1.837 12.397 1.00 54.31 88 SER A CA 1
ATOM 635 C C . SER A 1 88 ? 11.830 -0.629 12.234 1.00 54.31 88 SER A C 1
ATOM 637 O O . SER A 1 88 ? 11.675 0.201 11.339 1.00 54.31 88 SER A O 1
ATOM 639 N N . ASP A 1 89 ? 12.805 -0.501 13.140 1.00 53.16 89 ASP A N 1
ATOM 640 C CA . ASP A 1 89 ? 13.856 0.532 13.072 1.00 53.16 89 ASP A CA 1
ATOM 641 C C . ASP A 1 89 ? 15.018 0.111 12.154 1.00 53.16 89 ASP A C 1
ATOM 643 O O . ASP A 1 89 ? 15.965 0.863 11.964 1.00 53.16 89 ASP A O 1
ATOM 647 N N . ASP A 1 90 ? 14.969 -1.092 11.565 1.00 51.88 90 ASP A N 1
ATOM 648 C CA . ASP A 1 90 ? 16.090 -1.668 10.820 1.00 51.88 90 ASP A CA 1
ATOM 649 C C . ASP A 1 90 ? 16.402 -0.853 9.549 1.00 51.88 90 ASP A C 1
ATOM 651 O O . ASP A 1 90 ? 15.596 -0.829 8.619 1.00 51.88 90 ASP A O 1
ATOM 655 N N . PRO A 1 91 ? 17.559 -0.181 9.442 1.00 45.53 91 PRO A N 1
ATOM 656 C CA . PRO A 1 91 ? 17.906 0.591 8.253 1.00 45.53 91 PRO A CA 1
ATOM 657 C C . PRO A 1 91 ? 18.477 -0.286 7.123 1.00 45.53 91 PRO A C 1
ATOM 659 O O . PRO A 1 91 ? 18.661 0.207 6.011 1.00 45.53 91 PRO A O 1
ATOM 662 N N . ALA A 1 92 ? 18.774 -1.568 7.377 1.00 46.44 92 ALA A N 1
ATOM 663 C CA . ALA A 1 92 ? 19.452 -2.464 6.438 1.00 46.44 92 ALA A CA 1
ATOM 664 C C . ALA A 1 92 ? 18.515 -3.049 5.364 1.00 46.44 92 ALA A C 1
ATOM 666 O O . ALA A 1 92 ? 18.982 -3.488 4.315 1.00 46.44 92 ALA A O 1
ATOM 667 N N . LEU A 1 93 ? 17.200 -3.004 5.584 1.00 47.16 93 LEU A N 1
ATOM 668 C CA . LEU A 1 93 ? 16.175 -3.421 4.616 1.00 47.16 93 LEU A CA 1
ATOM 669 C C . LEU A 1 93 ? 15.828 -2.357 3.554 1.00 47.16 93 LEU A C 1
ATOM 671 O O . LEU A 1 93 ? 15.024 -2.616 2.658 1.00 47.16 93 LEU A O 1
ATOM 675 N N . VAL A 1 94 ? 16.397 -1.150 3.637 1.00 48.69 94 VAL A N 1
ATOM 676 C CA . VAL A 1 94 ? 16.188 -0.094 2.635 1.00 48.69 94 VAL A CA 1
ATOM 677 C C . VAL A 1 94 ? 17.244 -0.229 1.539 1.00 48.69 94 VAL A C 1
ATOM 679 O O . VAL A 1 94 ? 18.288 0.419 1.580 1.00 48.69 94 VAL A O 1
ATOM 682 N N . VAL A 1 95 ? 16.986 -1.068 0.535 1.00 41.56 95 VAL A N 1
ATOM 683 C CA . VAL A 1 95 ? 17.732 -0.979 -0.726 1.00 41.56 95 VAL A CA 1
ATOM 684 C C . VAL A 1 95 ? 17.063 0.111 -1.570 1.00 41.56 95 VAL A C 1
ATOM 686 O O . VAL A 1 95 ? 15.859 0.011 -1.826 1.00 41.56 95 VAL A O 1
ATOM 689 N N . PRO A 1 96 ? 17.779 1.179 -1.972 1.00 45.09 96 PRO A N 1
ATOM 690 C CA . PRO A 1 96 ? 17.222 2.151 -2.906 1.00 45.09 96 PRO A CA 1
ATOM 691 C C . PRO A 1 96 ? 16.888 1.444 -4.229 1.00 45.09 96 PRO A C 1
ATOM 693 O O . PRO A 1 96 ? 17.573 0.472 -4.571 1.00 45.09 96 PRO A O 1
ATOM 696 N N . PRO A 1 97 ? 15.894 1.920 -5.006 1.00 46.16 97 PRO A N 1
ATOM 697 C CA . PRO A 1 97 ? 15.711 1.419 -6.363 1.00 46.16 97 PRO A CA 1
ATOM 698 C C . PRO A 1 97 ? 17.066 1.471 -7.081 1.00 46.16 97 PRO A C 1
ATOM 700 O O . PRO A 1 97 ? 17.825 2.431 -6.912 1.00 46.16 97 PRO A O 1
ATOM 703 N N . GLY A 1 98 ? 17.403 0.389 -7.792 1.00 43.03 98 GLY A N 1
ATOM 704 C CA . GLY A 1 98 ? 18.710 0.207 -8.425 1.00 43.03 98 GLY A CA 1
ATOM 705 C C . GLY A 1 98 ? 19.141 1.422 -9.259 1.00 43.03 98 GLY A C 1
ATOM 706 O O . GLY A 1 98 ? 18.310 2.260 -9.618 1.00 43.03 98 GLY A O 1
ATOM 707 N N . PRO A 1 99 ? 20.443 1.555 -9.573 1.00 40.69 99 PRO A N 1
ATOM 708 C CA . PRO A 1 99 ? 20.970 2.748 -10.222 1.00 40.69 99 PRO A CA 1
ATOM 709 C C . PRO A 1 99 ? 20.154 3.091 -11.469 1.00 40.69 99 PRO A C 1
ATOM 711 O O . PRO A 1 99 ? 19.969 2.258 -12.356 1.00 40.69 99 PRO A O 1
ATOM 714 N N . VAL A 1 100 ? 19.682 4.337 -11.523 1.00 41.91 100 VAL A N 1
ATOM 715 C CA . VAL A 1 100 ? 19.040 4.920 -12.700 1.00 41.91 100 VAL A CA 1
ATOM 716 C C . VAL A 1 100 ? 19.991 4.720 -13.874 1.00 41.91 100 VAL A C 1
ATOM 718 O O . VAL A 1 100 ? 21.065 5.317 -13.896 1.00 41.91 100 VAL A O 1
ATOM 721 N N . VAL A 1 101 ? 19.623 3.883 -14.845 1.00 41.28 101 VAL A N 1
ATOM 722 C CA . VAL A 1 101 ? 20.268 3.912 -16.160 1.00 41.28 101 VAL A CA 1
ATOM 723 C C . VAL A 1 101 ? 19.849 5.236 -16.796 1.00 41.28 101 VAL A C 1
ATOM 725 O O . VAL A 1 101 ? 18.668 5.398 -17.114 1.00 41.28 101 VAL A O 1
ATOM 728 N N . PRO A 1 102 ? 20.750 6.223 -16.950 1.00 37.84 102 PRO A N 1
ATOM 729 C CA . PRO A 1 102 ? 20.394 7.423 -17.681 1.00 37.84 102 PRO A CA 1
ATOM 730 C C . PRO A 1 102 ? 20.078 7.015 -19.124 1.00 37.84 102 PRO A C 1
ATOM 732 O O . PRO A 1 102 ? 20.826 6.250 -19.740 1.00 37.84 102 PRO A O 1
ATOM 735 N N . GLY A 1 103 ? 18.981 7.537 -19.682 1.00 39.88 103 GLY A N 1
ATOM 736 C CA . GLY A 1 103 ? 18.779 7.522 -21.132 1.00 39.88 103 GLY A CA 1
ATOM 737 C C . GLY A 1 103 ? 20.014 8.103 -21.841 1.00 39.88 103 GLY A C 1
ATOM 738 O O . GLY A 1 103 ? 20.769 8.851 -21.213 1.00 39.88 103 GLY A O 1
ATOM 739 N N . PRO A 1 104 ? 20.270 7.759 -23.115 1.00 38.75 104 PRO A N 1
ATOM 740 C CA . PRO A 1 104 ? 21.539 8.056 -23.775 1.00 38.75 104 PRO A CA 1
ATOM 741 C C . PRO A 1 104 ? 21.806 9.568 -23.815 1.00 38.75 104 PRO A C 1
ATOM 743 O O . PRO A 1 104 ? 21.291 10.293 -24.663 1.00 38.75 104 PRO A O 1
ATOM 746 N N . GLY A 1 105 ? 22.615 10.040 -22.867 1.00 39.34 105 GLY A N 1
ATOM 747 C CA . GLY A 1 105 ? 23.177 11.382 -22.839 1.00 39.34 105 GLY A CA 1
ATOM 748 C C . GLY A 1 105 ? 24.472 11.444 -23.655 1.00 39.34 105 GLY A C 1
ATOM 749 O O . GLY A 1 105 ? 25.138 10.421 -23.842 1.00 39.34 105 GLY A O 1
ATOM 750 N N . PRO A 1 106 ? 24.849 12.628 -24.164 1.00 37.94 106 PRO A N 1
ATOM 751 C CA . PRO A 1 106 ? 26.020 12.783 -25.014 1.00 37.94 106 PRO A CA 1
ATOM 752 C C . PRO A 1 106 ? 27.315 12.446 -24.261 1.00 37.94 106 PRO A C 1
ATOM 754 O O . PRO A 1 106 ? 27.564 12.899 -23.146 1.00 37.94 106 PRO A O 1
ATOM 757 N N . THR A 1 107 ? 28.141 11.637 -24.921 1.00 40.56 107 THR A N 1
ATOM 758 C CA . THR A 1 107 ? 29.442 11.125 -24.481 1.00 40.56 107 THR A CA 1
ATOM 759 C C . THR A 1 107 ? 30.391 12.216 -23.980 1.00 40.56 107 THR A C 1
ATOM 761 O O . THR A 1 107 ? 30.730 13.131 -24.733 1.00 40.56 107 THR A O 1
ATOM 764 N N . ALA A 1 108 ? 30.911 12.048 -22.762 1.00 39.91 108 ALA A N 1
ATOM 765 C CA . ALA A 1 108 ? 32.084 12.764 -22.261 1.00 39.91 108 ALA A CA 1
ATOM 766 C C . ALA A 1 108 ? 33.352 11.877 -22.350 1.00 39.91 108 ALA A C 1
ATOM 768 O O . ALA A 1 108 ? 33.257 10.654 -22.202 1.00 39.91 108 ALA A O 1
ATOM 769 N N . PRO A 1 109 ? 34.541 12.455 -22.611 1.00 36.41 109 PRO A N 1
ATOM 770 C CA . PRO A 1 109 ? 35.771 11.699 -22.838 1.00 36.41 109 PRO A CA 1
ATOM 771 C C . PRO A 1 109 ? 36.486 11.231 -21.556 1.00 36.41 109 PRO A C 1
ATOM 773 O O . PRO A 1 109 ? 36.387 11.820 -20.484 1.00 36.41 109 PRO A O 1
ATOM 776 N N . ARG A 1 110 ? 37.239 10.139 -21.744 1.00 34.94 110 ARG A N 1
ATOM 777 C 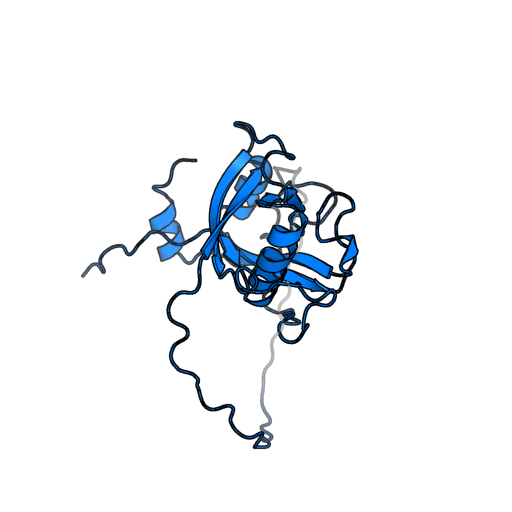CA . ARG A 1 110 ? 38.006 9.325 -20.784 1.00 34.94 110 ARG A CA 1
ATOM 778 C C . ARG A 1 110 ? 39.201 10.044 -20.137 1.00 34.94 110 ARG A C 1
ATOM 780 O O . ARG A 1 110 ? 39.923 10.764 -20.819 1.00 34.94 110 ARG A O 1
ATOM 787 N N . GLY A 1 111 ? 39.514 9.674 -18.889 1.00 31.80 111 GLY A N 1
ATOM 788 C CA . GLY A 1 111 ? 40.778 10.010 -18.220 1.00 31.80 111 GLY A CA 1
ATOM 789 C C . GLY A 1 111 ? 41.131 9.090 -17.041 1.00 31.80 111 GLY A C 1
ATOM 790 O O . GLY A 1 111 ? 40.624 9.282 -15.949 1.00 31.80 111 GLY A O 1
ATOM 791 N N . ALA A 1 112 ? 41.982 8.101 -17.336 1.00 34.47 112 ALA A N 1
ATOM 792 C CA . ALA A 1 112 ? 42.960 7.335 -16.540 1.00 34.47 112 ALA A CA 1
ATOM 793 C C . ALA A 1 112 ? 42.802 7.048 -15.021 1.00 34.47 112 ALA A C 1
ATOM 795 O O . ALA A 1 112 ? 42.579 7.914 -14.185 1.00 34.47 112 ALA A O 1
ATOM 796 N N . ALA A 1 113 ? 43.096 5.784 -14.702 1.00 36.66 113 ALA A N 1
ATOM 797 C CA . ALA A 1 113 ? 43.151 5.133 -13.397 1.00 36.66 113 ALA A CA 1
ATOM 798 C C . ALA A 1 113 ? 44.447 5.395 -12.606 1.00 36.66 113 ALA A C 1
ATOM 800 O O . ALA A 1 113 ? 45.483 5.708 -13.190 1.00 36.66 113 ALA A O 1
ATOM 801 N N . THR A 1 114 ? 44.424 5.105 -11.300 1.00 32.50 114 THR A N 1
ATOM 802 C CA . THR A 1 114 ? 45.564 4.540 -10.551 1.00 32.50 114 THR A CA 1
ATOM 803 C C . THR A 1 114 ? 45.053 3.768 -9.329 1.00 32.50 114 THR A C 1
ATOM 805 O O . THR A 1 114 ? 44.194 4.235 -8.588 1.00 32.50 114 THR A O 1
ATOM 808 N N . VAL A 1 115 ? 45.593 2.561 -9.169 1.00 35.72 115 VAL A N 1
ATOM 809 C CA . VAL A 1 115 ? 45.424 1.604 -8.066 1.00 35.72 115 VAL A CA 1
ATOM 810 C C . VAL A 1 115 ? 46.479 1.835 -6.980 1.00 35.72 115 VAL A C 1
ATOM 812 O O . VAL A 1 115 ? 47.607 2.187 -7.313 1.00 35.72 115 VAL A O 1
ATOM 815 N N . LEU A 1 116 ? 46.166 1.528 -5.715 1.00 32.59 116 LEU A N 1
ATOM 816 C CA . LEU A 1 116 ? 47.148 1.035 -4.737 1.00 32.59 116 LEU A CA 1
ATOM 817 C C . LEU A 1 116 ? 46.472 0.295 -3.568 1.00 32.59 116 LEU A C 1
ATOM 819 O O . LEU A 1 116 ? 45.363 0.612 -3.155 1.00 32.59 116 LEU A O 1
ATOM 823 N N . SER A 1 117 ? 47.176 -0.740 -3.118 1.00 34.12 117 SER A N 1
ATOM 824 C CA . SER A 1 117 ? 46.798 -1.857 -2.242 1.00 34.12 117 SER A CA 1
ATOM 825 C C . SER A 1 117 ? 47.290 -1.653 -0.800 1.00 34.12 117 SER A C 1
ATOM 827 O O . SER A 1 117 ? 48.296 -0.967 -0.635 1.00 34.12 117 SER A O 1
ATOM 829 N N . ALA A 1 118 ? 46.657 -2.291 0.204 1.00 33.50 118 ALA A N 1
ATOM 830 C CA . ALA A 1 118 ? 47.313 -3.064 1.287 1.00 33.50 118 ALA A CA 1
ATOM 831 C C . ALA A 1 118 ? 46.329 -3.567 2.382 1.00 33.50 118 ALA A C 1
ATOM 833 O O . ALA A 1 118 ? 45.354 -2.900 2.717 1.00 33.50 118 ALA A O 1
ATOM 834 N N . ALA A 1 119 ? 46.639 -4.752 2.932 1.00 34.34 119 ALA A N 1
ATOM 835 C CA . ALA A 1 119 ? 46.004 -5.503 4.039 1.00 34.34 119 ALA A CA 1
ATOM 836 C C . ALA A 1 119 ? 46.424 -4.957 5.446 1.00 34.34 119 ALA A C 1
ATOM 838 O O . ALA A 1 119 ? 47.217 -4.025 5.482 1.00 34.34 119 ALA A O 1
ATOM 839 N N . VAL A 1 120 ? 46.038 -5.420 6.656 1.00 31.23 120 VAL A N 1
ATOM 840 C CA . VAL A 1 120 ? 45.558 -6.710 7.212 1.00 31.23 120 VAL A CA 1
ATOM 841 C C . VAL A 1 120 ? 45.072 -6.530 8.690 1.00 31.23 120 VAL A C 1
ATOM 843 O O . VAL A 1 120 ? 45.512 -5.599 9.357 1.00 31.23 120 VAL A O 1
ATOM 846 N N . SER A 1 121 ? 44.268 -7.487 9.193 1.00 31.48 121 SER A N 1
ATOM 847 C CA . SER A 1 121 ? 44.058 -8.001 10.585 1.00 31.48 121 SER A CA 1
ATOM 848 C C . SER A 1 121 ? 43.502 -7.155 11.759 1.00 31.48 121 SER A C 1
ATOM 850 O O . SER A 1 121 ? 44.214 -6.365 12.362 1.00 31.48 121 SER A O 1
ATOM 852 N N . GLY A 1 122 ? 42.299 -7.540 12.231 1.00 32.88 122 GLY A N 1
ATOM 853 C CA . GLY A 1 122 ? 42.081 -8.375 13.438 1.00 32.88 122 GLY A CA 1
ATOM 854 C C . GLY A 1 122 ? 41.961 -7.731 14.837 1.00 32.88 122 GLY A C 1
ATOM 855 O O . GLY A 1 122 ? 42.972 -7.353 15.418 1.00 32.88 122 GLY A O 1
ATOM 856 N N . HIS A 1 123 ? 40.771 -7.812 15.460 1.00 32.09 123 HIS A N 1
ATOM 857 C CA . HIS A 1 123 ? 40.623 -8.150 16.892 1.00 32.09 123 HIS A CA 1
ATOM 858 C C . HIS A 1 123 ? 39.198 -8.622 17.251 1.00 32.09 123 HIS A C 1
ATOM 860 O O . HIS A 1 123 ? 38.211 -8.055 16.794 1.00 32.09 123 HIS A O 1
ATOM 866 N N . VAL A 1 124 ? 39.131 -9.666 18.082 1.00 34.34 124 VAL A N 1
ATOM 867 C CA . VAL A 1 124 ? 37.946 -10.274 18.716 1.00 34.34 124 VAL A CA 1
ATOM 868 C C . VAL A 1 124 ? 37.745 -9.651 20.098 1.00 34.34 124 VAL A C 1
ATOM 870 O O . VAL A 1 124 ? 38.719 -9.618 20.840 1.00 34.34 124 VAL A O 1
ATOM 873 N N . LEU A 1 125 ? 36.515 -9.263 20.463 1.00 33.84 125 LEU A N 1
ATOM 874 C CA . LEU A 1 125 ? 35.985 -9.157 21.842 1.00 33.84 125 LEU A CA 1
ATOM 875 C C . LEU A 1 125 ? 34.446 -9.309 21.754 1.00 33.84 125 LEU A C 1
ATOM 877 O O . LEU A 1 125 ? 33.801 -8.507 21.092 1.00 33.84 125 LEU A O 1
ATOM 881 N N . SER A 1 126 ? 33.881 -10.461 22.130 1.00 29.59 126 SER A N 1
ATOM 882 C CA . SER A 1 126 ? 33.266 -10.785 23.437 1.00 29.59 126 SER A CA 1
ATOM 883 C C . SER A 1 126 ? 31.795 -10.358 23.578 1.00 29.59 126 SER A C 1
ATOM 885 O O . SER A 1 126 ? 31.468 -9.176 23.569 1.00 29.59 126 SER A O 1
ATOM 887 N N . GLU A 1 127 ? 30.934 -11.364 23.757 1.00 32.34 127 GLU A N 1
ATOM 888 C CA . GLU A 1 127 ? 29.503 -11.278 24.083 1.00 32.34 127 GLU A CA 1
ATOM 889 C C . GLU A 1 127 ?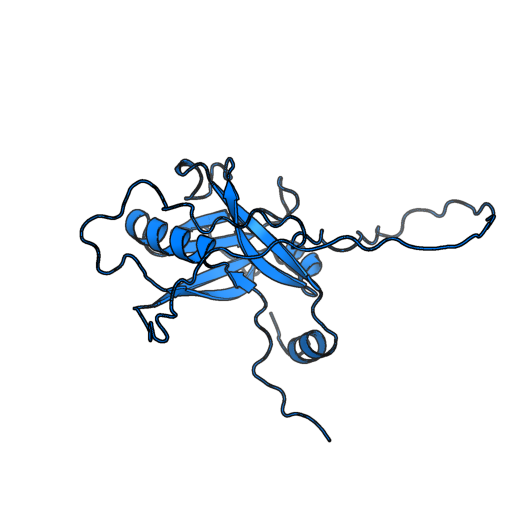 29.250 -10.778 25.518 1.00 32.34 127 GLU A C 1
ATOM 891 O O . GLU A 1 127 ? 30.110 -10.926 26.394 1.00 32.34 127 GLU A O 1
ATOM 896 N N . PRO A 1 128 ? 28.019 -10.324 25.806 1.00 35.19 128 PRO A N 1
ATOM 897 C CA . PRO A 1 128 ? 27.384 -10.702 27.061 1.00 35.19 128 PRO A CA 1
ATOM 898 C C . PRO A 1 128 ? 25.983 -11.305 26.879 1.00 35.19 128 PRO A C 1
ATOM 900 O O . PRO A 1 128 ? 25.159 -10.863 26.082 1.00 35.19 128 PRO A O 1
ATOM 903 N N . ALA A 1 129 ? 25.747 -12.325 27.699 1.00 28.83 129 ALA A N 1
ATOM 904 C CA . ALA A 1 129 ? 24.548 -13.129 27.813 1.00 28.83 129 ALA A CA 1
ATOM 905 C C . ALA A 1 129 ? 23.360 -12.403 28.474 1.00 28.83 129 ALA A C 1
ATOM 907 O O . ALA A 1 129 ? 23.529 -11.674 29.449 1.00 28.83 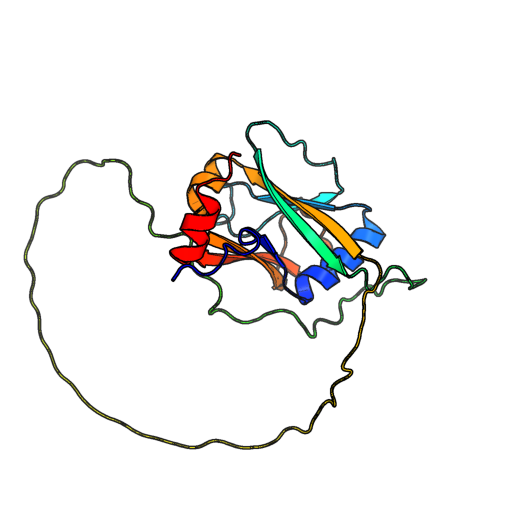129 ALA A O 1
ATOM 908 N N . GLY A 1 130 ? 22.155 -12.785 28.035 1.00 24.34 130 GLY A N 1
ATOM 909 C CA . GLY A 1 130 ? 21.040 -13.106 28.928 1.00 24.34 130 GLY A CA 1
ATOM 910 C C . GLY A 1 130 ? 19.992 -12.021 29.174 1.00 24.34 130 GLY A C 1
ATOM 911 O O . GLY A 1 130 ? 20.066 -11.294 30.160 1.00 24.34 130 GLY A O 1
ATOM 912 N N . ALA A 1 131 ? 18.918 -12.050 28.384 1.00 28.00 131 ALA A N 1
ATOM 913 C CA . ALA A 1 131 ? 17.582 -11.700 28.865 1.00 28.00 131 ALA A CA 1
ATOM 914 C C . ALA A 1 131 ? 16.666 -12.934 28.699 1.00 28.00 131 ALA A C 1
ATOM 916 O O . ALA A 1 131 ? 16.807 -13.661 27.713 1.00 28.00 131 ALA A O 1
ATOM 917 N N . PRO A 1 132 ? 15.815 -13.245 29.692 1.00 31.19 132 PRO A N 1
ATOM 918 C CA . PRO A 1 132 ? 15.141 -14.532 29.814 1.00 31.19 132 PRO A CA 1
ATOM 919 C C . PRO A 1 132 ? 13.936 -14.653 28.877 1.00 31.19 132 PRO A C 1
ATOM 921 O O . PRO A 1 132 ? 13.356 -13.663 28.439 1.00 31.19 132 PRO A O 1
ATOM 924 N N . GLY A 1 133 ? 13.586 -15.907 28.592 1.00 26.66 133 GLY A N 1
ATOM 925 C CA . GLY A 1 133 ? 12.643 -16.310 27.561 1.00 26.66 133 GLY A CA 1
ATOM 926 C C . GLY A 1 133 ? 11.230 -15.756 27.708 1.00 26.66 133 GLY A C 1
ATOM 927 O O . GLY A 1 133 ? 10.627 -15.796 28.779 1.00 26.66 133 GLY A O 1
ATOM 928 N N . LEU A 1 134 ? 10.670 -15.368 26.567 1.00 33.28 134 LEU A N 1
ATOM 929 C CA . LEU A 1 134 ? 9.253 -15.551 26.309 1.00 33.28 134 LEU A CA 1
ATOM 930 C C . LEU A 1 134 ? 9.116 -16.926 25.666 1.00 33.28 134 LEU A C 1
ATOM 932 O O . LEU A 1 134 ? 9.551 -17.157 24.540 1.00 33.28 134 LEU A O 1
ATOM 936 N N . ALA A 1 135 ? 8.607 -17.860 26.465 1.00 32.75 135 ALA A N 1
ATOM 937 C CA . ALA A 1 135 ? 8.159 -19.154 25.997 1.00 32.75 135 ALA A CA 1
ATOM 938 C C . ALA A 1 135 ? 7.237 -18.953 24.789 1.00 32.75 135 ALA A C 1
ATOM 940 O O . ALA A 1 135 ? 6.350 -18.099 24.820 1.00 32.75 135 ALA A O 1
ATOM 941 N N . GLY A 1 136 ? 7.489 -19.732 23.738 1.00 29.88 136 GLY A N 1
ATOM 942 C CA . GLY A 1 136 ? 6.636 -19.778 22.568 1.00 29.88 136 GLY A CA 1
ATOM 943 C C . GLY A 1 136 ? 5.212 -20.135 22.968 1.00 29.88 136 GLY A C 1
ATOM 944 O O . GLY A 1 136 ? 4.971 -21.173 23.582 1.00 29.88 136 GLY A O 1
ATOM 945 N N . ASP A 1 137 ? 4.277 -19.278 22.580 1.00 30.38 137 ASP A N 1
ATOM 946 C CA . ASP A 1 137 ? 2.936 -19.730 22.247 1.00 30.38 137 ASP A CA 1
ATOM 947 C C . ASP A 1 137 ? 2.994 -20.191 20.786 1.00 30.38 137 ASP A C 1
ATOM 949 O O . ASP A 1 137 ? 2.692 -19.461 19.841 1.00 30.38 137 ASP A O 1
ATOM 953 N N . GLU A 1 138 ? 3.510 -21.405 20.592 1.00 38.00 138 GLU A N 1
ATOM 954 C CA . GLU A 1 138 ? 3.340 -22.133 19.342 1.00 38.00 138 GLU A CA 1
ATOM 955 C C . GLU A 1 138 ? 1.854 -22.484 19.217 1.00 38.00 138 GLU A C 1
ATOM 957 O O . GLU A 1 138 ? 1.407 -23.506 19.735 1.00 38.00 138 GLU A O 1
ATOM 962 N N . THR A 1 139 ? 1.103 -21.595 18.556 1.00 38.09 139 THR A N 1
ATOM 963 C CA . THR A 1 139 ? -0.138 -21.797 17.776 1.00 38.09 139 THR A CA 1
ATOM 964 C C . THR A 1 139 ? -1.127 -20.651 18.024 1.00 38.09 139 THR A C 1
ATOM 966 O O . THR A 1 139 ? -2.135 -20.817 18.707 1.00 38.09 139 THR A O 1
ATOM 969 N N . ARG A 1 140 ? -0.950 -19.517 17.335 1.00 42.72 140 ARG A N 1
ATOM 970 C CA . ARG A 1 140 ? -2.118 -18.745 16.878 1.00 42.72 140 ARG A CA 1
ATOM 971 C C . ARG A 1 140 ? -2.483 -19.191 15.470 1.00 42.72 140 ARG A C 1
ATOM 973 O O . ARG A 1 140 ? -2.172 -18.543 14.479 1.00 42.72 140 ARG A O 1
ATOM 980 N N . ALA A 1 141 ? -3.124 -20.353 15.395 1.00 40.84 141 ALA A N 1
ATOM 981 C CA . ALA A 1 141 ? -3.813 -20.775 14.188 1.00 40.84 141 ALA A CA 1
ATOM 982 C C . ALA A 1 141 ? -4.909 -19.750 13.840 1.00 40.84 141 ALA A C 1
ATOM 984 O O . ALA A 1 141 ? -5.857 -19.582 14.602 1.00 40.84 141 ALA A O 1
ATOM 985 N N . GLY A 1 142 ? -4.752 -19.089 12.689 1.00 55.50 142 GLY A N 1
ATOM 986 C CA . GLY A 1 142 ? -5.829 -18.573 11.839 1.00 55.50 142 GLY A CA 1
ATOM 987 C C . GLY A 1 142 ? -6.897 -17.721 12.519 1.00 55.50 142 GLY A C 1
ATOM 988 O O . GLY A 1 142 ? -8.056 -18.129 12.580 1.00 55.50 142 GLY A O 1
ATOM 989 N N . GLY A 1 143 ? -6.532 -16.519 12.973 1.00 65.38 143 GLY A N 1
ATOM 990 C CA . GLY A 1 143 ? -7.532 -15.466 13.167 1.00 65.38 143 GLY A CA 1
ATOM 991 C C . GLY A 1 143 ? -8.246 -15.134 11.845 1.00 65.38 143 GLY A C 1
ATOM 992 O O . GLY A 1 143 ? -7.764 -15.526 10.778 1.00 65.38 143 GLY A O 1
ATOM 993 N N . PRO A 1 144 ? -9.393 -14.431 11.881 1.00 86.19 144 PRO A N 1
ATOM 994 C CA . PRO A 1 144 ? -9.994 -13.904 10.660 1.00 86.19 144 PRO A CA 1
ATOM 995 C C . PRO A 1 144 ? -8.952 -13.095 9.881 1.00 86.19 144 PRO A C 1
ATOM 997 O O . PRO A 1 144 ? -8.146 -12.382 10.473 1.00 86.19 144 PRO A O 1
ATOM 1000 N N . THR A 1 145 ? -8.943 -13.236 8.561 1.00 93.06 145 THR A N 1
ATOM 1001 C CA . THR A 1 145 ? -8.042 -12.495 7.677 1.00 93.06 145 THR A CA 1
ATOM 1002 C C . THR A 1 145 ? -8.839 -11.657 6.692 1.00 93.06 145 THR A C 1
ATOM 1004 O O . THR A 1 145 ? -10.007 -11.933 6.407 1.00 93.06 145 THR A O 1
ATOM 1007 N N . PHE A 1 146 ? -8.198 -10.622 6.164 1.00 94.38 146 PHE A N 1
ATOM 1008 C CA . PHE A 1 146 ? -8.699 -9.846 5.037 1.00 94.38 146 PHE A CA 1
ATOM 1009 C C . PHE A 1 146 ? -7.572 -9.511 4.073 1.00 94.38 146 PHE A C 1
ATOM 1011 O O . PHE A 1 146 ? -6.396 -9.686 4.391 1.00 94.38 146 PHE A O 1
ATOM 1018 N N . THR A 1 147 ? -7.946 -9.048 2.886 1.00 97.00 147 THR A N 1
ATOM 1019 C CA . THR A 1 147 ? -7.011 -8.697 1.821 1.00 97.00 147 THR A CA 1
ATOM 1020 C C . THR A 1 147 ? -7.004 -7.198 1.579 1.00 97.00 147 THR A C 1
ATOM 1022 O O . THR A 1 147 ? -8.066 -6.586 1.494 1.00 97.00 147 THR A O 1
ATOM 1025 N N . VAL A 1 148 ? -5.817 -6.622 1.411 1.00 97.56 148 VAL A N 1
ATOM 1026 C CA . VAL A 1 148 ? -5.630 -5.226 1.002 1.00 97.56 148 VAL A CA 1
ATOM 1027 C C . VAL A 1 148 ? -4.959 -5.216 -0.373 1.00 97.56 148 VAL A C 1
ATOM 1029 O O . VAL A 1 148 ? -3.775 -5.554 -0.459 1.00 97.56 148 VAL A O 1
ATOM 1032 N N . PRO A 1 149 ? -5.665 -4.856 -1.460 1.00 97.62 149 PRO A N 1
ATOM 1033 C CA . PRO A 1 149 ? -5.074 -4.845 -2.790 1.00 97.62 149 PRO A CA 1
ATOM 1034 C C . PRO A 1 149 ? -4.005 -3.756 -2.896 1.00 97.62 149 PRO A C 1
ATOM 1036 O O . PRO A 1 149 ? -4.219 -2.605 -2.494 1.00 97.62 149 PRO A O 1
ATOM 1039 N N . PHE A 1 150 ? -2.858 -4.112 -3.471 1.00 97.06 150 PHE A N 1
ATOM 1040 C CA . PHE A 1 150 ? -1.749 -3.196 -3.698 1.00 97.06 150 PHE A CA 1
ATOM 1041 C C . PHE A 1 150 ? -1.600 -2.888 -5.185 1.00 97.06 150 PHE A C 1
ATOM 1043 O O . PHE A 1 150 ? -1.317 -3.765 -6.005 1.00 97.06 150 PHE A O 1
ATOM 1050 N N . TRP A 1 151 ? -1.724 -1.610 -5.526 1.00 96.25 151 TRP A N 1
ATOM 1051 C CA . TRP A 1 151 ? -1.579 -1.112 -6.888 1.00 96.25 151 TRP A CA 1
ATOM 1052 C C . TRP A 1 151 ? -0.332 -0.247 -7.029 1.00 96.25 151 TRP A C 1
ATOM 1054 O O . TRP A 1 151 ? 0.065 0.472 -6.114 1.00 96.25 151 TRP A O 1
ATOM 1064 N N . MET A 1 152 ? 0.281 -0.283 -8.205 1.00 94.44 152 MET A N 1
ATOM 1065 C CA . MET A 1 152 ? 1.426 0.551 -8.543 1.00 94.44 152 MET A CA 1
ATOM 1066 C C . MET A 1 152 ? 1.261 1.108 -9.952 1.00 94.44 152 MET A C 1
ATOM 1068 O O . MET A 1 152 ? 0.936 0.366 -10.871 1.00 94.44 152 MET A O 1
ATOM 1072 N N . SER A 1 153 ? 1.530 2.398 -10.161 1.00 92.69 153 SER A N 1
ATOM 1073 C CA . SER A 1 153 ? 1.493 2.958 -11.522 1.00 92.69 153 SER A CA 1
ATOM 1074 C C . SER A 1 153 ? 2.450 2.194 -12.448 1.00 92.69 153 SER A C 1
ATOM 1076 O O . SER A 1 153 ? 3.563 1.867 -12.038 1.00 92.69 153 SER A O 1
ATOM 1078 N N . ARG A 1 154 ? 2.072 1.951 -13.706 1.00 91.00 154 ARG A N 1
ATOM 1079 C CA . ARG A 1 154 ? 2.863 1.155 -14.661 1.00 91.00 154 ARG A CA 1
ATOM 1080 C C . ARG A 1 154 ? 4.279 1.696 -14.854 1.00 91.00 154 ARG A C 1
ATOM 1082 O O . ARG A 1 154 ? 5.229 0.925 -14.896 1.00 91.00 154 ARG A O 1
ATOM 1089 N N . ASN A 1 155 ? 4.440 3.019 -14.886 1.00 88.88 155 ASN A N 1
ATOM 1090 C CA . ASN A 1 155 ? 5.766 3.638 -14.956 1.00 88.88 155 ASN A CA 1
ATOM 1091 C C . ASN A 1 155 ? 6.619 3.284 -13.736 1.00 88.88 155 ASN A C 1
ATOM 1093 O O . ASN A 1 155 ? 7.785 2.949 -13.897 1.00 88.88 155 ASN A O 1
ATOM 1097 N N . GLN A 1 156 ? 6.042 3.335 -12.532 1.00 90.12 156 GLN A N 1
ATOM 1098 C CA . GLN A 1 156 ? 6.746 2.930 -11.318 1.00 90.12 156 GLN A CA 1
ATOM 1099 C C . GLN A 1 156 ? 7.039 1.427 -11.333 1.00 90.12 156 GLN A C 1
ATOM 1101 O O . GLN A 1 156 ? 8.148 1.022 -11.004 1.00 90.12 156 GLN A O 1
ATOM 1106 N N . PHE A 1 157 ? 6.087 0.611 -11.784 1.00 91.31 157 PHE A N 1
ATOM 1107 C CA . PHE A 1 157 ? 6.261 -0.830 -11.902 1.00 91.31 157 PHE A CA 1
ATOM 1108 C C . PHE A 1 157 ? 7.475 -1.196 -12.757 1.00 91.31 157 PHE A C 1
ATOM 1110 O O . PHE A 1 157 ? 8.271 -2.028 -12.337 1.00 91.31 157 PHE A O 1
ATOM 1117 N N . GLU A 1 158 ? 7.701 -0.528 -13.891 1.00 89.62 158 GLU A N 1
ATOM 1118 C CA . GLU A 1 158 ? 8.877 -0.793 -14.731 1.00 89.62 158 GLU A CA 1
ATOM 1119 C C . GLU A 1 158 ? 10.212 -0.624 -13.990 1.00 89.62 158 GLU A C 1
ATOM 1121 O O . GLU A 1 158 ? 11.163 -1.356 -14.274 1.00 89.62 158 GLU A O 1
ATOM 1126 N N . TYR A 1 159 ? 10.280 0.286 -13.014 1.00 86.94 159 TYR A N 1
ATOM 1127 C CA . TYR A 1 159 ? 11.470 0.478 -12.183 1.00 86.94 159 TYR A CA 1
ATOM 1128 C C . TYR A 1 159 ? 11.620 -0.591 -11.087 1.00 86.94 159 TYR A C 1
ATOM 1130 O O . TYR A 1 159 ? 12.747 -0.943 -10.745 1.00 86.94 159 TYR A O 1
ATOM 1138 N N . TRP A 1 160 ? 10.517 -1.125 -10.548 1.00 89.31 160 TRP A N 1
ATOM 1139 C CA . TRP A 1 160 ? 10.519 -2.029 -9.382 1.00 89.31 160 TRP A CA 1
ATOM 1140 C C . TRP A 1 160 ? 10.184 -3.488 -9.717 1.00 89.31 160 TRP A C 1
ATOM 1142 O O . TRP A 1 160 ? 10.248 -4.348 -8.842 1.00 89.31 160 TRP A O 1
ATOM 1152 N N . LYS A 1 161 ? 9.875 -3.827 -10.974 1.00 90.19 161 LYS A N 1
ATOM 1153 C CA . LYS A 1 161 ? 9.446 -5.181 -11.385 1.00 90.19 161 LYS A CA 1
ATOM 1154 C C . LYS A 1 161 ? 10.448 -6.299 -11.079 1.00 90.19 161 LYS A C 1
ATOM 1156 O O . LYS A 1 161 ? 10.063 -7.468 -11.078 1.00 90.19 161 LYS A O 1
ATOM 1161 N N . HIS A 1 162 ? 11.706 -5.939 -10.823 1.00 90.50 162 HIS A N 1
ATOM 1162 C CA . HIS A 1 162 ? 12.807 -6.833 -10.453 1.00 90.50 162 HIS A CA 1
ATOM 1163 C C . HIS A 1 162 ? 13.055 -6.901 -8.936 1.00 90.50 162 HIS A C 1
ATOM 1165 O O . HIS A 1 162 ? 14.071 -7.442 -8.499 1.00 90.50 162 HIS A O 1
ATOM 1171 N N . THR A 1 163 ? 12.157 -6.330 -8.132 1.00 91.69 163 THR A N 1
ATOM 1172 C CA . THR A 1 163 ? 12.267 -6.290 -6.673 1.00 91.69 163 THR A CA 1
ATOM 1173 C C . THR A 1 163 ? 11.055 -6.898 -5.990 1.00 91.69 163 THR A C 1
ATOM 1175 O O . THR A 1 163 ? 9.921 -6.711 -6.431 1.00 91.69 163 THR A O 1
ATOM 1178 N N . HIS A 1 164 ? 11.319 -7.572 -4.874 1.00 92.75 164 HIS A N 1
ATOM 1179 C CA . HIS A 1 164 ? 10.322 -7.887 -3.861 1.00 92.75 164 HIS A CA 1
ATOM 1180 C C . HIS A 1 164 ? 10.111 -6.653 -2.992 1.00 92.75 164 HIS A C 1
ATOM 1182 O O . HIS A 1 164 ? 11.087 -6.088 -2.485 1.00 92.75 164 HIS A O 1
ATOM 1188 N N . LEU A 1 165 ? 8.856 -6.261 -2.796 1.00 93.94 165 LEU A N 1
ATOM 1189 C CA . LEU A 1 165 ? 8.479 -5.136 -1.950 1.00 93.94 165 LEU A CA 1
ATOM 1190 C C . LEU A 1 165 ? 7.980 -5.628 -0.595 1.00 93.94 165 LEU A C 1
ATOM 1192 O O . LEU A 1 165 ? 7.187 -6.558 -0.515 1.00 93.94 165 LEU A O 1
ATOM 1196 N N . THR A 1 166 ? 8.380 -4.948 0.468 1.00 94.81 166 THR A N 1
ATOM 1197 C CA . THR A 1 166 ? 7.819 -5.151 1.801 1.00 94.81 166 THR A CA 1
ATOM 1198 C C . THR A 1 166 ? 7.232 -3.832 2.274 1.00 94.81 166 THR A C 1
ATOM 1200 O O . THR A 1 166 ? 7.960 -2.851 2.421 1.00 94.81 166 THR A O 1
ATOM 1203 N N . VAL A 1 167 ? 5.924 -3.801 2.512 1.00 94.88 167 VAL A N 1
ATOM 1204 C CA . VAL A 1 167 ? 5.242 -2.678 3.153 1.00 94.88 167 VAL A CA 1
ATOM 1205 C C . VAL A 1 167 ? 5.522 -2.737 4.647 1.00 94.88 167 VAL A C 1
ATOM 1207 O O . VAL A 1 167 ? 5.187 -3.703 5.327 1.00 94.88 167 VAL A O 1
ATOM 1210 N N . ASP A 1 168 ? 6.146 -1.687 5.147 1.00 93.56 168 ASP A N 1
ATOM 1211 C CA . ASP A 1 168 ? 6.479 -1.499 6.546 1.00 93.56 168 ASP A CA 1
ATOM 1212 C C . ASP A 1 168 ? 5.845 -0.215 7.091 1.00 93.56 168 ASP A C 1
ATOM 1214 O O . ASP A 1 168 ? 5.286 0.587 6.342 1.00 93.56 168 ASP A O 1
ATOM 1218 N N . VAL A 1 169 ? 5.938 -0.011 8.401 1.00 91.69 169 VAL A N 1
ATOM 1219 C CA . VAL A 1 169 ? 5.487 1.192 9.094 1.00 91.69 169 VAL A CA 1
ATOM 1220 C C . VAL A 1 169 ? 6.623 1.763 9.934 1.00 91.69 169 VAL A C 1
ATOM 1222 O O . VAL A 1 169 ? 7.314 1.053 10.662 1.00 91.69 169 VAL A O 1
ATOM 1225 N N . VAL A 1 170 ? 6.807 3.076 9.848 1.00 89.94 170 VAL A N 1
ATOM 1226 C CA . VAL A 1 170 ? 7.837 3.799 10.598 1.00 89.94 170 VAL A CA 1
ATOM 1227 C C . VAL A 1 170 ? 7.250 5.061 11.234 1.00 89.94 170 VAL A C 1
ATOM 1229 O O . VAL A 1 170 ? 6.284 5.621 10.702 1.00 89.94 170 VAL A O 1
ATOM 1232 N N . PRO A 1 171 ? 7.832 5.571 12.337 1.00 88.81 171 PRO A N 1
ATOM 1233 C CA . PRO A 1 171 ? 7.467 6.880 12.862 1.00 88.81 171 PRO A CA 1
ATOM 1234 C C . PRO A 1 171 ? 7.654 7.966 11.804 1.00 88.81 171 PRO A C 1
ATOM 1236 O O . PRO A 1 171 ? 8.641 7.983 11.060 1.00 88.81 171 PRO A O 1
ATOM 1239 N N . GLY A 1 172 ? 6.728 8.915 11.754 1.00 85.50 172 GLY A N 1
ATOM 1240 C CA . GLY A 1 172 ? 6.857 10.069 10.879 1.00 85.50 172 GLY A CA 1
ATOM 1241 C C . GLY A 1 172 ? 5.532 10.552 10.327 1.00 85.50 172 GLY A C 1
ATOM 1242 O O . GLY A 1 172 ? 4.477 9.975 10.543 1.00 85.50 172 GLY A O 1
ATOM 1243 N N . ARG A 1 173 ? 5.601 11.656 9.590 1.00 81.56 173 ARG A N 1
ATOM 1244 C CA . ARG A 1 173 ? 4.423 12.243 8.964 1.00 81.56 173 ARG A CA 1
ATOM 1245 C C . ARG A 1 173 ? 4.095 11.490 7.674 1.00 81.56 173 ARG A C 1
ATOM 1247 O O . ARG A 1 173 ? 4.899 11.525 6.744 1.00 81.56 173 ARG A O 1
ATOM 1254 N N . GLY A 1 174 ? 2.929 10.849 7.624 1.00 74.25 174 GLY A N 1
ATOM 1255 C CA . GLY A 1 174 ? 2.369 10.292 6.392 1.00 74.25 174 GLY A CA 1
ATOM 1256 C C . GLY A 1 174 ? 2.038 11.365 5.352 1.00 74.25 174 GLY A C 1
ATOM 1257 O O . GLY A 1 174 ? 1.979 12.565 5.653 1.00 74.25 174 GLY A O 1
ATOM 1258 N N . SER A 1 175 ? 1.818 10.936 4.107 1.00 77.06 175 SER A N 1
ATOM 1259 C CA . SER A 1 175 ? 1.265 11.816 3.073 1.00 77.06 175 SER A CA 1
ATOM 1260 C C . SER A 1 175 ? -0.114 12.309 3.512 1.00 77.06 175 SER A C 1
ATOM 1262 O O . SER A 1 175 ? -0.897 11.534 4.046 1.00 77.06 175 SER A O 1
ATOM 1264 N N . GLY A 1 176 ? -0.447 13.579 3.264 1.00 80.38 176 GLY A N 1
ATOM 1265 C CA . GLY A 1 176 ? -1.717 14.170 3.716 1.00 80.38 176 GLY A CA 1
ATOM 1266 C C . GLY A 1 176 ? -2.982 13.526 3.131 1.00 80.38 176 GLY A C 1
ATOM 1267 O O . GLY A 1 176 ? -4.075 13.848 3.581 1.00 80.38 176 GLY A O 1
ATOM 1268 N N . PHE A 1 177 ? -2.832 12.644 2.142 1.00 85.69 177 PHE A N 1
ATOM 1269 C CA . PHE A 1 177 ? -3.919 11.873 1.537 1.00 85.69 177 PHE A CA 1
ATOM 1270 C C . PHE A 1 177 ? -3.992 10.423 2.030 1.00 85.69 177 PHE A C 1
ATOM 1272 O O . PHE A 1 177 ? -4.928 9.723 1.666 1.00 85.69 177 PHE A O 1
ATOM 1279 N N . SER A 1 178 ? -3.009 9.970 2.809 1.00 90.50 178 SER A N 1
ATOM 1280 C CA . SER A 1 178 ? -2.943 8.605 3.322 1.00 90.50 178 SER A CA 1
ATOM 1281 C C . SER A 1 178 ? -3.671 8.508 4.662 1.00 90.50 178 SER A C 1
ATOM 1283 O O . SER A 1 178 ? -3.535 9.401 5.503 1.00 90.50 178 SER A O 1
ATOM 1285 N N . VAL A 1 179 ? -4.444 7.443 4.879 1.00 93.25 179 VAL A N 1
ATOM 1286 C CA . VAL A 1 179 ? -5.325 7.327 6.060 1.00 93.25 179 VAL A CA 1
ATOM 1287 C C . VAL A 1 179 ? -4.584 7.199 7.395 1.00 93.25 179 VAL A C 1
ATOM 1289 O O . VAL A 1 179 ? -5.158 7.511 8.433 1.00 93.25 179 VAL A O 1
ATOM 1292 N N . GLU A 1 180 ? -3.311 6.797 7.394 1.00 91.06 180 GLU A N 1
ATOM 1293 C CA . GLU A 1 180 ? -2.468 6.722 8.595 1.00 91.06 180 GLU A CA 1
ATOM 1294 C C . GLU A 1 180 ? -1.836 8.064 8.988 1.00 91.06 180 GLU A C 1
ATOM 1296 O O . GLU A 1 180 ? -1.238 8.178 10.055 1.00 91.06 180 GLU A O 1
ATOM 1301 N N . ALA A 1 181 ? -1.977 9.111 8.167 1.00 88.12 181 ALA A N 1
ATOM 1302 C CA . ALA A 1 181 ? -1.396 10.423 8.440 1.00 88.12 181 ALA A CA 1
ATOM 1303 C C . ALA A 1 181 ? -1.682 11.010 9.846 1.00 88.12 181 ALA A C 1
ATOM 1305 O O . ALA A 1 181 ? -0.768 11.637 10.396 1.00 88.12 181 ALA A O 1
ATOM 1306 N N . PRO A 1 182 ? -2.883 10.861 10.455 1.00 88.38 182 PRO A N 1
ATOM 1307 C CA . PRO A 1 182 ? -3.138 11.362 11.807 1.00 88.38 182 PRO A CA 1
ATOM 1308 C C . PRO A 1 182 ? -2.499 10.513 12.919 1.00 88.38 182 PRO A C 1
ATOM 1310 O O . PRO A 1 182 ? -2.412 10.985 14.048 1.00 88.38 182 PRO A O 1
ATOM 1313 N N . GLU A 1 183 ? -1.998 9.313 12.614 1.00 85.44 183 GLU A N 1
ATOM 1314 C CA . GLU A 1 183 ? -1.474 8.351 13.595 1.00 85.44 183 GLU A CA 1
ATOM 1315 C C . GLU A 1 183 ? -0.012 8.622 14.000 1.00 85.44 183 GLU A C 1
ATOM 1317 O O . GLU A 1 183 ? 0.561 7.911 14.824 1.00 85.44 183 GLU A O 1
ATOM 1322 N N . GLY A 1 184 ? 0.633 9.639 13.414 1.00 87.81 184 GLY A N 1
ATOM 1323 C CA . GLY A 1 184 ? 2.042 9.963 13.686 1.00 87.81 184 GLY A CA 1
ATOM 1324 C C . GLY A 1 184 ? 3.045 8.941 13.130 1.00 87.81 184 GLY A C 1
ATOM 1325 O O . GLY A 1 184 ? 4.237 8.996 13.452 1.00 87.81 184 GLY A O 1
ATOM 1326 N N . VAL A 1 185 ? 2.565 8.032 12.284 1.00 90.25 185 VAL A N 1
ATOM 1327 C CA . VAL A 1 185 ? 3.342 7.040 11.541 1.00 90.25 185 VAL A CA 1
ATOM 1328 C C . VAL A 1 185 ? 3.098 7.203 10.042 1.00 90.25 185 VAL A C 1
ATOM 1330 O O . VAL A 1 185 ? 2.217 7.948 9.608 1.00 90.25 185 VAL A O 1
ATOM 1333 N N . ARG A 1 186 ? 3.904 6.514 9.237 1.00 91.44 186 ARG A N 1
ATOM 1334 C CA . ARG A 1 186 ? 3.700 6.408 7.793 1.00 91.44 186 ARG A CA 1
ATOM 1335 C C . ARG A 1 186 ? 4.069 5.023 7.293 1.00 91.44 186 ARG A C 1
ATOM 1337 O O . ARG A 1 186 ? 4.982 4.399 7.844 1.00 91.44 186 ARG A O 1
ATOM 1344 N N . PHE A 1 187 ? 3.428 4.593 6.213 1.00 93.00 187 PHE A N 1
ATOM 1345 C CA . PHE A 1 187 ? 3.883 3.410 5.494 1.00 93.00 187 PHE A CA 1
ATOM 1346 C C . PHE A 1 187 ? 5.177 3.688 4.716 1.00 93.00 187 PHE A C 1
ATOM 1348 O O . PHE A 1 187 ? 5.425 4.799 4.242 1.00 93.00 187 PHE A O 1
ATOM 1355 N N . MET A 1 188 ? 6.011 2.659 4.593 1.00 91.69 188 MET A N 1
ATOM 1356 C CA . MET A 1 188 ? 7.303 2.694 3.919 1.00 91.69 188 MET A CA 1
ATOM 1357 C C . MET A 1 188 ? 7.526 1.382 3.167 1.00 91.69 188 MET A C 1
ATOM 1359 O O . MET A 1 188 ? 7.487 0.310 3.756 1.00 91.69 188 MET A O 1
ATOM 1363 N N . ILE A 1 189 ? 7.796 1.452 1.871 1.00 91.69 189 ILE A N 1
ATOM 1364 C CA . ILE A 1 189 ? 8.265 0.328 1.069 1.00 91.69 189 ILE A CA 1
ATOM 1365 C C . ILE A 1 189 ? 9.751 0.134 1.330 1.00 91.69 189 ILE A C 1
ATOM 1367 O O . ILE A 1 189 ? 10.580 1.024 1.130 1.00 91.69 189 ILE A O 1
ATOM 1371 N N . ARG A 1 190 ? 10.075 -1.092 1.711 1.00 90.88 190 ARG A N 1
ATOM 1372 C CA . ARG A 1 190 ? 11.415 -1.666 1.694 1.00 90.88 190 ARG A CA 1
ATOM 1373 C C . ARG A 1 190 ? 11.517 -2.577 0.483 1.00 90.88 190 ARG A C 1
ATOM 1375 O O . ARG A 1 190 ? 10.512 -3.142 0.054 1.00 90.88 190 ARG A O 1
ATOM 1382 N N . SER A 1 191 ? 12.711 -2.726 -0.076 1.00 90.38 191 SER A N 1
ATOM 1383 C CA . SER A 1 191 ? 12.887 -3.625 -1.214 1.00 90.38 191 SER A CA 1
ATOM 1384 C C . SER A 1 191 ? 14.163 -4.426 -1.158 1.00 90.38 191 SER A C 1
ATOM 1386 O O . SER A 1 191 ? 15.160 -4.022 -0.563 1.00 90.38 191 SER A O 1
ATOM 1388 N N . ARG A 1 192 ? 14.105 -5.572 -1.828 1.00 92.12 192 ARG A N 1
ATOM 1389 C CA . ARG A 1 192 ? 15.254 -6.393 -2.192 1.00 92.12 192 ARG A CA 1
ATOM 1390 C C . ARG A 1 192 ? 15.108 -6.805 -3.648 1.00 92.12 192 ARG A C 1
ATOM 1392 O O . ARG A 1 192 ? 13.992 -6.925 -4.147 1.00 92.12 192 ARG A O 1
ATOM 1399 N N . LEU A 1 193 ? 16.219 -7.072 -4.322 1.00 91.25 193 LEU A N 1
ATOM 1400 C CA . LEU A 1 193 ? 16.165 -7.706 -5.637 1.00 91.25 193 LEU A CA 1
ATOM 1401 C C . LEU A 1 193 ? 15.601 -9.127 -5.509 1.00 91.25 193 LEU A C 1
ATOM 1403 O O . LEU A 1 193 ? 15.854 -9.817 -4.514 1.00 91.25 193 LEU A O 1
ATOM 1407 N N . PHE A 1 194 ? 14.852 -9.556 -6.521 1.00 88.38 194 PHE A N 1
ATOM 1408 C CA . PHE A 1 194 ? 14.563 -10.973 -6.691 1.00 88.38 194 PHE A CA 1
ATOM 1409 C C . PHE A 1 194 ? 15.861 -11.732 -6.974 1.00 88.38 194 PHE A C 1
ATOM 1411 O O . PHE A 1 194 ? 16.762 -11.234 -7.651 1.00 88.38 194 PHE A O 1
ATOM 1418 N N . SER A 1 195 ? 15.943 -12.954 -6.464 1.00 89.31 195 SER A N 1
ATOM 1419 C CA . SER A 1 195 ? 16.924 -13.935 -6.916 1.00 89.31 195 SER A CA 1
ATOM 1420 C C . SER A 1 195 ? 16.667 -14.331 -8.375 1.00 89.31 195 SER A C 1
ATOM 1422 O O . SER A 1 195 ? 15.591 -14.084 -8.929 1.00 89.31 195 SER A O 1
ATOM 1424 N N . ASP A 1 196 ? 17.650 -14.972 -9.007 1.00 86.31 196 ASP A N 1
ATOM 1425 C CA . ASP A 1 196 ? 17.510 -15.469 -10.382 1.00 86.31 196 ASP A CA 1
ATOM 1426 C C . ASP A 1 196 ? 16.362 -16.488 -10.503 1.00 86.31 196 ASP A C 1
ATOM 1428 O O . ASP A 1 196 ? 15.627 -16.483 -11.488 1.00 86.31 196 ASP A O 1
ATOM 1432 N N . GLU A 1 197 ? 16.175 -17.329 -9.481 1.00 87.31 197 GLU A N 1
ATOM 1433 C CA . GLU A 1 197 ? 15.087 -18.312 -9.415 1.00 87.31 197 GLU A CA 1
ATOM 1434 C C . GLU A 1 197 ? 13.716 -17.633 -9.313 1.00 87.31 197 GLU A C 1
ATOM 1436 O O . GLU A 1 197 ? 12.809 -17.953 -10.082 1.00 87.31 197 GLU A O 1
ATOM 1441 N N . GLU A 1 198 ? 13.581 -16.648 -8.420 1.00 87.25 198 GLU A N 1
ATOM 1442 C CA . GLU A 1 198 ? 12.354 -15.859 -8.280 1.00 87.25 198 GLU A CA 1
ATOM 1443 C C . GLU A 1 198 ? 12.033 -15.092 -9.568 1.00 87.25 198 GLU A C 1
ATOM 1445 O O . GLU A 1 198 ? 10.894 -15.086 -10.027 1.00 87.25 198 GLU A O 1
ATOM 1450 N N . SER A 1 199 ? 13.046 -14.487 -10.191 1.00 84.81 199 SER A N 1
ATOM 1451 C CA . SER A 1 199 ? 12.884 -13.756 -11.448 1.00 84.81 199 SER A CA 1
ATOM 1452 C C . SER A 1 199 ? 12.395 -14.677 -12.565 1.00 84.81 199 SER A C 1
ATOM 1454 O O . SER A 1 199 ? 11.415 -14.350 -13.231 1.00 84.81 199 SER A O 1
ATOM 1456 N N . ALA A 1 200 ? 13.011 -15.852 -12.725 1.00 84.94 200 ALA A N 1
ATOM 1457 C CA . ALA A 1 200 ? 12.611 -16.836 -13.730 1.00 84.94 200 ALA A CA 1
ATOM 1458 C C . ALA A 1 200 ? 11.177 -17.353 -13.510 1.00 84.94 200 ALA A C 1
ATOM 1460 O O . ALA A 1 200 ? 10.441 -17.574 -14.472 1.00 84.94 200 ALA A O 1
ATOM 1461 N N . ALA A 1 201 ? 10.748 -17.507 -12.253 1.00 84.56 201 ALA A N 1
ATOM 1462 C CA . ALA A 1 201 ? 9.371 -17.878 -11.926 1.00 84.56 201 ALA A CA 1
ATOM 1463 C C . ALA A 1 201 ? 8.353 -16.772 -12.278 1.00 84.56 201 ALA A C 1
ATOM 1465 O O . ALA A 1 201 ? 7.197 -17.065 -12.587 1.00 84.56 201 ALA A O 1
ATOM 1466 N N . LEU A 1 202 ? 8.779 -15.505 -12.265 1.00 82.25 202 LEU A N 1
ATOM 1467 C CA . LEU A 1 202 ? 7.939 -14.335 -12.531 1.00 82.25 202 LEU A CA 1
ATOM 1468 C C . LEU A 1 202 ? 7.842 -13.943 -14.014 1.00 82.25 202 LEU A C 1
ATOM 1470 O O . LEU A 1 202 ? 6.882 -13.268 -14.385 1.00 82.25 202 LEU A O 1
ATOM 1474 N N . GLU A 1 203 ? 8.787 -14.347 -14.869 1.00 75.88 203 GLU A N 1
ATOM 1475 C CA . GLU A 1 203 ? 8.810 -13.993 -16.305 1.00 75.88 203 GLU A CA 1
ATOM 1476 C C . GLU A 1 203 ? 7.575 -14.480 -17.088 1.00 75.88 203 GLU A C 1
ATOM 1478 O O . GLU A 1 203 ? 7.257 -13.939 -18.146 1.00 75.88 203 GLU A O 1
ATOM 1483 N N . GLY A 1 204 ? 6.849 -15.474 -16.566 1.00 64.25 204 GLY A N 1
ATOM 1484 C CA . GLY A 1 204 ? 5.601 -15.974 -17.152 1.00 64.25 204 GLY A CA 1
ATOM 1485 C C . GLY A 1 204 ? 4.340 -15.187 -16.777 1.00 64.25 204 GLY A C 1
ATOM 1486 O O . GLY A 1 204 ? 3.266 -15.497 -17.293 1.00 64.25 204 GLY A O 1
ATOM 1487 N N . GLN A 1 205 ? 4.433 -14.200 -15.880 1.00 66.19 205 GLN A N 1
ATOM 1488 C CA . GLN A 1 205 ? 3.283 -13.418 -15.424 1.00 66.19 205 GLN A CA 1
ATOM 1489 C C . GLN A 1 205 ? 3.046 -12.215 -16.347 1.00 66.19 205 GLN A C 1
ATOM 1491 O O . GLN A 1 205 ? 3.925 -11.375 -16.537 1.00 66.19 205 GLN A O 1
ATOM 1496 N N . VAL A 1 206 ? 1.847 -12.135 -16.927 1.00 56.38 206 VAL A N 1
ATOM 1497 C CA . VAL A 1 206 ? 1.403 -11.013 -17.771 1.00 56.38 206 VAL A CA 1
ATOM 1498 C C . VAL A 1 206 ? 0.574 -10.047 -16.913 1.00 56.38 206 VAL A C 1
ATOM 1500 O O . VAL A 1 206 ? -0.314 -10.511 -16.199 1.00 56.38 206 VAL A O 1
ATOM 1503 N N . PHE A 1 207 ? 0.863 -8.738 -16.998 1.00 58.00 207 PHE A N 1
ATOM 1504 C CA . PHE A 1 207 ? 0.263 -7.653 -16.194 1.00 58.00 207 PHE A CA 1
ATOM 1505 C C . PHE A 1 207 ? -0.497 -6.616 -17.028 1.00 58.00 207 PHE A C 1
ATOM 1507 O O . PHE A 1 207 ? 0.113 -6.021 -17.954 1.00 58.00 207 PHE A O 1
#